Protein AF-A0A8S2FVQ7-F1 (afdb_monomer_lite)

Structure (mmCIF, N/CA/C/O backbone):
data_AF-A0A8S2FVQ7-F1
#
_entry.id   AF-A0A8S2FVQ7-F1
#
loop_
_atom_site.group_PDB
_atom_site.id
_atom_site.type_symbol
_atom_site.label_atom_id
_atom_site.label_alt_id
_atom_site.label_comp_id
_atom_site.label_asym_id
_atom_site.label_entity_id
_atom_site.label_seq_id
_atom_site.pdbx_PDB_ins_code
_atom_site.Cartn_x
_atom_site.Cartn_y
_atom_site.Cartn_z
_atom_site.occupancy
_atom_site.B_iso_or_equiv
_atom_site.auth_seq_id
_atom_site.auth_comp_id
_atom_site.auth_asym_id
_atom_site.auth_atom_id
_atom_site.pdbx_PDB_model_num
ATOM 1 N N . LEU A 1 1 ? -24.733 -21.162 -8.420 1.00 79.19 1 LEU A N 1
ATOM 2 C CA . LEU A 1 1 ? -23.869 -20.184 -7.724 1.00 79.19 1 LEU A CA 1
ATOM 3 C C . LEU A 1 1 ? -22.493 -20.816 -7.567 1.00 79.19 1 LEU A C 1
ATOM 5 O O . LEU A 1 1 ? -22.429 -21.909 -7.020 1.00 79.19 1 LEU A O 1
ATOM 9 N N . GLY A 1 2 ? -21.441 -20.195 -8.098 1.00 81.94 2 GLY A N 1
ATOM 10 C CA . GLY A 1 2 ? -20.052 -20.623 -7.896 1.00 81.94 2 GLY A CA 1
ATOM 11 C C . GLY A 1 2 ? -19.300 -19.570 -7.085 1.00 81.94 2 GLY A C 1
ATOM 12 O O . GLY A 1 2 ? -19.607 -18.388 -7.213 1.00 81.94 2 GLY A O 1
ATOM 13 N N . ILE A 1 3 ? -18.355 -19.992 -6.244 1.00 82.94 3 ILE A N 1
ATOM 14 C CA . ILE A 1 3 ? -17.494 -19.100 -5.457 1.00 82.94 3 ILE A CA 1
ATOM 15 C C . ILE A 1 3 ? -16.056 -19.349 -5.904 1.00 82.94 3 ILE A C 1
ATOM 17 O O . ILE A 1 3 ? -15.593 -20.489 -5.878 1.00 82.94 3 ILE A O 1
ATOM 21 N N . ALA A 1 4 ? -15.359 -18.292 -6.314 1.00 79.38 4 ALA A N 1
ATOM 22 C CA . ALA A 1 4 ? -13.932 -18.348 -6.596 1.00 79.38 4 ALA A CA 1
ATOM 23 C C . ALA A 1 4 ? -13.156 -18.056 -5.306 1.00 79.38 4 ALA A C 1
ATOM 25 O O . ALA A 1 4 ? -13.299 -16.986 -4.719 1.00 79.38 4 ALA A O 1
ATOM 26 N N . ILE A 1 5 ? -12.341 -19.013 -4.862 1.00 72.62 5 ILE A N 1
ATOM 27 C CA . ILE A 1 5 ? -11.462 -18.871 -3.698 1.00 72.62 5 ILE A CA 1
ATOM 28 C C . ILE A 1 5 ? -10.030 -19.064 -4.189 1.00 72.62 5 ILE A C 1
ATOM 30 O O . ILE A 1 5 ? -9.723 -20.079 -4.813 1.00 72.62 5 ILE A O 1
ATOM 34 N N . ARG A 1 6 ? -9.146 -18.096 -3.920 1.00 66.19 6 ARG A N 1
ATOM 35 C CA . ARG A 1 6 ? -7.718 -18.224 -4.246 1.00 66.19 6 ARG A CA 1
ATOM 36 C C . ARG A 1 6 ? -7.071 -19.233 -3.294 1.00 66.19 6 ARG A C 1
ATOM 38 O O . ARG A 1 6 ? -7.020 -18.997 -2.091 1.00 66.19 6 ARG A O 1
ATOM 45 N N . LEU A 1 7 ? -6.587 -20.355 -3.817 1.00 58.38 7 LEU A N 1
ATOM 46 C CA . LEU A 1 7 ? -5.890 -21.387 -3.041 1.00 58.38 7 LEU A CA 1
ATOM 47 C C . LEU A 1 7 ? -4.366 -21.160 -3.052 1.00 58.38 7 LEU A C 1
ATOM 49 O O . LEU A 1 7 ? -3.858 -20.621 -4.035 1.00 58.38 7 LEU A O 1
ATOM 53 N N . PRO A 1 8 ? -3.628 -21.577 -1.998 1.00 52.19 8 PRO A N 1
ATOM 54 C CA . PRO A 1 8 ? -4.103 -22.281 -0.792 1.00 52.19 8 PRO A CA 1
ATOM 55 C C . PRO A 1 8 ? -4.543 -21.371 0.377 1.00 52.19 8 PRO A C 1
ATOM 57 O O . PRO A 1 8 ? -4.900 -21.862 1.443 1.00 52.19 8 PRO A O 1
ATOM 60 N N . TYR A 1 9 ? -4.519 -20.046 0.225 1.00 58.62 9 TYR A N 1
ATOM 61 C CA . TYR A 1 9 ? -4.565 -19.132 1.380 1.00 58.62 9 TYR A CA 1
ATOM 62 C C . TYR A 1 9 ? -5.898 -18.401 1.594 1.00 58.62 9 TYR A C 1
ATOM 64 O O . TYR A 1 9 ? -6.143 -17.885 2.683 1.00 58.62 9 TYR A O 1
ATOM 72 N N . GLY A 1 10 ? -6.792 -18.399 0.604 1.00 60.06 10 GLY A N 1
ATOM 73 C CA . GLY A 1 10 ? -8.184 -17.958 0.751 1.00 60.06 10 GLY A CA 1
ATOM 74 C C . GLY A 1 10 ? -9.051 -18.929 1.562 1.00 60.06 10 GLY A C 1
ATOM 75 O O . GLY A 1 10 ? -10.198 -18.616 1.867 1.00 60.06 10 GLY A O 1
ATOM 76 N N . GLU A 1 11 ? -8.508 -20.093 1.936 1.00 64.50 11 GLU A N 1
ATOM 77 C CA . GLU A 1 11 ? -9.157 -21.079 2.810 1.00 64.50 11 GLU A CA 1
ATOM 78 C C . GLU A 1 11 ? -9.275 -20.604 4.266 1.00 64.50 11 GLU A C 1
ATOM 80 O O . GLU A 1 11 ? -10.137 -21.075 5.013 1.00 64.50 11 GLU A O 1
ATOM 85 N N . TYR A 1 12 ? -8.398 -19.686 4.686 1.00 67.62 12 TYR A N 1
ATOM 86 C CA . TYR A 1 12 ? -8.312 -19.219 6.065 1.00 67.62 12 TYR A CA 1
ATOM 87 C C . TYR A 1 12 ? -8.706 -17.758 6.159 1.00 67.62 12 TYR A C 1
ATOM 89 O O . TYR A 1 12 ? -8.337 -16.909 5.350 1.00 67.62 12 TYR A O 1
ATOM 97 N N . ASP A 1 13 ? -9.427 -17.450 7.225 1.00 70.12 13 ASP A N 1
ATOM 98 C CA . ASP A 1 13 ? -9.869 -16.101 7.505 1.00 70.12 13 ASP A CA 1
ATOM 99 C C . ASP A 1 13 ? -9.548 -15.762 8.958 1.00 70.12 13 ASP A C 1
ATOM 101 O O . ASP A 1 13 ? -9.690 -16.593 9.863 1.00 70.12 13 ASP A O 1
ATOM 105 N N . ILE A 1 14 ? -9.102 -14.533 9.184 1.00 69.69 14 ILE A N 1
ATOM 106 C CA . ILE A 1 14 ? -8.693 -14.066 10.502 1.00 69.69 14 ILE A CA 1
ATOM 107 C C . ILE A 1 14 ? -9.953 -13.893 11.345 1.00 69.69 14 ILE A C 1
ATOM 109 O O . ILE A 1 14 ? -10.962 -13.319 10.924 1.00 69.69 14 ILE A O 1
ATOM 113 N N . ARG A 1 15 ? -9.935 -14.468 12.546 1.00 70.12 15 ARG A N 1
ATOM 114 C CA . ARG A 1 15 ? -10.990 -14.277 13.541 1.00 70.12 15 ARG A CA 1
ATOM 115 C C . ARG A 1 15 ? -10.412 -13.468 14.680 1.00 70.12 15 ARG A C 1
ATOM 117 O O . ARG A 1 15 ? -9.584 -13.969 15.437 1.00 70.12 15 ARG A O 1
ATOM 124 N N . THR A 1 16 ? -10.859 -12.227 14.791 1.00 71.12 16 THR A N 1
ATOM 125 C CA . THR A 1 16 ? -10.544 -11.375 15.930 1.00 71.12 16 THR A CA 1
ATOM 126 C C . THR A 1 16 ? -11.554 -11.626 17.046 1.00 71.12 16 THR A C 1
ATOM 128 O O . THR A 1 16 ? -12.725 -11.936 16.805 1.00 71.12 16 THR A O 1
ATOM 131 N N . LYS A 1 17 ? -11.078 -11.556 18.291 1.00 80.00 17 LYS A N 1
ATOM 132 C CA . LYS A 1 17 ? -11.966 -11.509 19.458 1.00 80.00 17 LYS A CA 1
ATOM 133 C C . LYS A 1 17 ? -12.678 -10.156 19.480 1.00 80.00 17 LYS A C 1
ATOM 135 O O . LYS A 1 17 ? -12.242 -9.222 18.811 1.00 80.00 17 LYS A O 1
ATOM 140 N N . ASP A 1 18 ? -13.753 -10.054 20.257 1.00 82.12 18 ASP A N 1
ATOM 141 C CA . ASP A 1 18 ? -14.355 -8.749 20.523 1.00 82.12 18 ASP A CA 1
ATOM 142 C C . ASP A 1 18 ? -13.286 -7.829 21.145 1.00 82.12 18 ASP A C 1
ATOM 144 O O . ASP A 1 18 ? -12.679 -8.214 22.150 1.00 82.12 18 ASP A O 1
ATOM 148 N N . PRO A 1 19 ? -12.994 -6.668 20.529 1.00 83.94 19 PRO A N 1
ATOM 149 C CA . PRO A 1 19 ? -11.968 -5.769 21.026 1.00 83.94 19 PRO A CA 1
ATOM 150 C C . PRO A 1 19 ? -12.424 -5.150 22.343 1.00 83.94 19 PRO A C 1
ATOM 152 O O . PRO A 1 19 ? -13.599 -4.814 22.516 1.00 83.94 19 PRO A O 1
ATOM 155 N N . ASP A 1 20 ? -11.480 -4.985 23.263 1.00 87.19 20 ASP A N 1
ATOM 156 C CA . ASP A 1 20 ? -11.721 -4.262 24.503 1.00 87.19 20 ASP A CA 1
ATOM 157 C C . ASP A 1 20 ? -11.884 -2.748 24.258 1.00 87.19 20 ASP A C 1
ATOM 159 O O . ASP A 1 20 ? -11.719 -2.219 23.148 1.00 87.19 20 ASP A O 1
ATOM 163 N N . THR A 1 21 ? -12.261 -2.035 25.319 1.00 86.94 21 THR A N 1
ATOM 164 C CA . THR A 1 21 ? -12.482 -0.588 25.274 1.00 86.94 21 THR A CA 1
ATOM 165 C C . THR A 1 21 ? -11.203 0.179 24.933 1.00 86.94 21 THR A C 1
ATOM 167 O O . THR A 1 21 ? -11.284 1.167 24.208 1.00 86.94 21 THR A O 1
ATOM 170 N N . GLU A 1 22 ? -10.032 -0.270 25.392 1.00 89.69 22 GLU A N 1
ATOM 171 C CA . GLU A 1 22 ? -8.754 0.403 25.126 1.00 89.69 22 GLU A CA 1
ATOM 172 C C . GLU A 1 22 ? -8.405 0.341 23.635 1.00 89.69 22 GLU A C 1
ATOM 174 O O . GLU A 1 22 ? -8.160 1.375 23.007 1.00 89.69 22 GLU A O 1
ATOM 179 N N . LYS A 1 23 ? -8.470 -0.850 23.031 1.00 89.94 23 LYS A N 1
ATOM 180 C CA . LYS A 1 23 ? -8.269 -1.039 21.589 1.00 89.94 23 LYS A CA 1
ATOM 181 C C . LYS A 1 23 ? -9.256 -0.218 20.771 1.00 89.94 23 LYS A C 1
ATOM 183 O O . LYS A 1 23 ? -8.857 0.425 19.803 1.00 89.94 23 LYS A O 1
ATOM 188 N N . THR A 1 24 ? -10.524 -0.194 21.182 1.00 89.50 24 THR A N 1
ATOM 189 C CA . THR A 1 24 ? -11.568 0.586 20.499 1.00 89.50 24 THR A CA 1
ATOM 190 C C . THR A 1 24 ? -11.278 2.092 20.570 1.00 89.50 24 THR A C 1
ATOM 192 O O . THR A 1 24 ? -11.390 2.786 19.561 1.00 89.50 24 THR A O 1
ATOM 195 N N . GLN A 1 25 ? -10.826 2.603 21.721 1.00 91.12 25 GLN A N 1
ATOM 196 C CA . GLN A 1 25 ? -10.417 4.004 21.877 1.00 91.12 25 GLN A CA 1
ATOM 197 C C . GLN A 1 25 ? -9.199 4.359 21.019 1.00 91.12 25 GLN A C 1
ATOM 199 O O . GLN A 1 25 ? -9.165 5.431 20.413 1.00 91.12 25 GLN A O 1
ATOM 204 N N . ILE A 1 26 ? -8.200 3.476 20.956 1.00 92.56 26 ILE A N 1
ATOM 205 C CA . ILE A 1 26 ? -7.016 3.669 20.109 1.00 92.56 26 ILE A CA 1
ATOM 206 C C . ILE A 1 26 ? -7.422 3.701 18.634 1.00 92.56 26 ILE A C 1
ATOM 208 O O . ILE A 1 26 ? -7.021 4.623 17.924 1.00 92.56 26 ILE A O 1
ATOM 212 N N . ALA A 1 27 ? -8.261 2.761 18.193 1.00 91.12 27 ALA A N 1
ATOM 213 C CA . ALA A 1 27 ? -8.769 2.716 16.826 1.00 91.12 27 ALA A CA 1
ATOM 214 C C . ALA A 1 27 ? -9.536 3.997 16.458 1.00 91.12 27 ALA A C 1
ATOM 216 O O . ALA A 1 27 ? -9.248 4.597 15.424 1.00 91.12 27 ALA A O 1
ATOM 217 N N . LEU A 1 28 ? -10.428 4.477 17.335 1.00 91.38 28 LEU A N 1
ATOM 218 C CA . LEU A 1 28 ? -11.171 5.725 17.127 1.00 91.38 28 LEU A CA 1
ATOM 219 C C . LEU A 1 28 ? -10.251 6.953 17.020 1.00 91.38 28 LEU A C 1
ATOM 221 O O . LEU A 1 28 ? -10.481 7.842 16.202 1.00 91.38 28 LEU A O 1
ATOM 225 N N . ARG A 1 29 ? -9.195 7.031 17.835 1.00 92.50 29 ARG A N 1
ATOM 226 C CA . ARG A 1 29 ? -8.213 8.124 17.728 1.00 92.50 29 ARG A CA 1
ATOM 227 C C . ARG A 1 29 ? -7.420 8.044 16.430 1.00 92.50 29 ARG A C 1
ATOM 229 O O . ARG A 1 29 ? -7.118 9.078 15.845 1.00 92.50 29 ARG A O 1
ATOM 236 N N . PHE A 1 30 ? -7.066 6.834 16.008 1.00 91.75 30 PHE A N 1
ATOM 237 C CA . PHE A 1 30 ? -6.236 6.617 14.832 1.00 91.75 30 PHE A CA 1
ATOM 238 C C . PHE A 1 30 ? -6.992 6.913 13.534 1.00 91.75 30 PHE A C 1
ATOM 240 O O . PHE A 1 30 ? -6.461 7.606 12.674 1.00 91.75 30 PHE A O 1
ATOM 247 N N . ILE A 1 31 ? -8.250 6.482 13.418 1.00 90.25 31 ILE A N 1
ATOM 248 C CA . ILE A 1 31 ? -9.063 6.738 12.221 1.00 90.25 31 ILE A CA 1
ATOM 249 C C . ILE A 1 31 ? -9.416 8.214 12.025 1.00 90.25 31 ILE A C 1
ATOM 251 O O . ILE A 1 31 ? -9.698 8.638 10.918 1.00 90.25 31 ILE A O 1
ATOM 255 N N . ARG A 1 32 ? -9.348 9.036 13.081 1.00 89.00 32 ARG A N 1
ATOM 256 C CA . ARG A 1 32 ? -9.540 10.490 12.965 1.00 89.00 32 ARG A CA 1
ATOM 257 C C . ARG A 1 32 ? -8.411 11.205 12.222 1.00 89.00 32 ARG A C 1
ATOM 259 O O . ARG A 1 32 ? -8.501 12.410 11.985 1.00 89.00 32 ARG A O 1
ATOM 266 N N . LYS A 1 33 ? -7.323 10.504 11.903 1.00 88.88 33 LYS A N 1
ATOM 267 C CA . LYS A 1 33 ? -6.176 11.104 11.235 1.00 88.88 33 LYS A CA 1
ATOM 268 C C . LYS A 1 33 ? -6.448 11.280 9.734 1.00 88.88 33 LYS A C 1
ATOM 270 O O . LYS A 1 33 ? -6.957 10.368 9.094 1.00 88.88 33 LYS A O 1
ATOM 275 N N . PRO A 1 34 ? -6.045 12.414 9.135 1.00 82.50 34 PRO A N 1
ATOM 276 C CA . PRO A 1 34 ? -6.391 12.763 7.749 1.00 82.50 34 PRO A CA 1
ATOM 277 C C . PRO A 1 34 ? -5.725 11.878 6.681 1.00 82.50 34 PRO A C 1
ATOM 279 O O . PRO A 1 34 ? -6.031 11.993 5.496 1.00 82.50 34 PRO A O 1
ATOM 282 N N . ASN A 1 35 ? -4.777 11.044 7.090 1.00 86.38 35 ASN A N 1
ATOM 283 C CA . ASN A 1 35 ? -3.976 10.121 6.294 1.00 86.38 35 ASN A CA 1
ATOM 284 C C . ASN A 1 35 ? -4.431 8.659 6.455 1.00 86.38 35 ASN A C 1
ATOM 286 O O . ASN A 1 35 ? -3.691 7.753 6.076 1.00 86.38 35 ASN A O 1
ATOM 290 N N . VAL A 1 36 ? -5.604 8.428 7.043 1.00 89.62 36 VAL A N 1
ATOM 291 C CA . VAL A 1 36 ? -6.264 7.122 7.079 1.00 89.62 36 VAL A CA 1
ATOM 292 C C . VAL A 1 36 ? -7.442 7.156 6.107 1.00 89.62 36 VAL A C 1
ATOM 294 O O . VAL A 1 36 ? -8.103 8.183 5.953 1.00 89.62 36 VAL A O 1
ATOM 297 N N . ARG A 1 37 ? -7.651 6.052 5.398 1.00 88.31 37 ARG A N 1
ATOM 298 C CA . ARG A 1 37 ? -8.778 5.798 4.501 1.00 88.31 37 ARG A CA 1
ATOM 299 C C . ARG A 1 37 ? -9.399 4.471 4.874 1.00 88.31 37 ARG A C 1
ATOM 301 O O . ARG A 1 37 ? -8.677 3.537 5.228 1.00 88.31 37 ARG A O 1
ATOM 308 N N . ILE A 1 38 ? -10.717 4.397 4.796 1.00 87.81 38 ILE A N 1
ATOM 309 C CA . ILE A 1 38 ? -11.458 3.155 4.965 1.00 87.81 38 ILE A CA 1
ATOM 310 C C . ILE A 1 38 ? -12.302 2.913 3.725 1.00 87.81 38 ILE A C 1
ATOM 312 O O . ILE A 1 38 ? -12.750 3.861 3.089 1.00 87.81 38 ILE A O 1
ATOM 316 N N . ALA A 1 39 ? -12.535 1.648 3.406 1.00 86.06 39 ALA A N 1
ATOM 317 C CA . ALA A 1 39 ? -13.428 1.278 2.328 1.00 86.06 39 ALA A CA 1
ATOM 318 C C . ALA A 1 39 ? -14.854 1.787 2.579 1.00 86.06 39 ALA A C 1
ATOM 320 O O . ALA A 1 39 ? -15.326 1.809 3.719 1.00 86.06 39 ALA A O 1
ATOM 321 N N . ASP A 1 40 ? -15.572 2.103 1.506 1.00 80.19 40 ASP A N 1
ATOM 322 C CA . ASP A 1 40 ? -16.964 2.561 1.554 1.00 80.19 40 ASP A CA 1
ATOM 323 C C . ASP A 1 40 ? -17.942 1.393 1.711 1.00 80.19 40 ASP A C 1
ATOM 325 O O . ASP A 1 40 ? -18.800 1.119 0.871 1.00 80.19 40 ASP A O 1
ATOM 329 N N . TRP A 1 41 ? -17.787 0.639 2.794 1.00 76.94 41 TRP A N 1
ATOM 330 C CA . TRP A 1 41 ? -18.695 -0.452 3.113 1.00 76.94 41 TRP A CA 1
ATOM 331 C C . TRP A 1 41 ? -19.951 0.063 3.808 1.00 76.94 41 TRP A C 1
ATOM 333 O O . TRP A 1 41 ? -19.957 1.088 4.487 1.00 76.94 41 TRP A O 1
ATOM 343 N N . ILE A 1 42 ? -21.032 -0.706 3.698 1.00 72.38 42 ILE A N 1
ATOM 344 C CA . ILE A 1 42 ? -22.268 -0.431 4.433 1.00 72.38 42 ILE A CA 1
ATOM 345 C C . ILE A 1 42 ? -22.088 -0.904 5.882 1.00 72.38 42 ILE A C 1
ATOM 347 O O . ILE A 1 42 ? -22.480 -2.016 6.248 1.00 72.38 42 ILE A O 1
ATOM 351 N N . TYR A 1 43 ? -21.443 -0.069 6.700 1.00 70.00 43 TYR A N 1
ATOM 352 C CA . TYR A 1 43 ? -21.131 -0.368 8.101 1.00 70.00 43 TYR A CA 1
ATOM 353 C C . TYR A 1 43 ? -22.366 -0.388 8.994 1.00 70.00 43 TYR A C 1
ATOM 355 O O . TYR A 1 43 ? -22.465 -1.245 9.863 1.00 70.00 43 TYR A O 1
ATOM 363 N N . CYS A 1 44 ? -23.304 0.526 8.759 1.00 65.56 44 CYS A N 1
ATOM 364 C CA . CYS A 1 44 ? -24.527 0.708 9.528 1.00 65.56 44 CYS A CA 1
ATOM 365 C C . CYS A 1 44 ? -25.678 0.962 8.550 1.00 65.56 44 CYS A C 1
ATOM 367 O O . CYS A 1 44 ? -25.503 1.662 7.557 1.00 65.56 44 CYS A O 1
ATOM 369 N N . ASN A 1 45 ? -26.849 0.384 8.813 1.00 57.22 45 ASN A N 1
ATOM 370 C CA . ASN A 1 45 ? -28.055 0.654 8.040 1.00 57.22 45 ASN A CA 1
ATOM 371 C C . ASN A 1 45 ? -28.654 1.955 8.592 1.00 57.22 45 ASN A C 1
ATOM 373 O O . ASN A 1 45 ? -29.470 1.918 9.514 1.00 57.22 45 ASN A O 1
ATOM 377 N N . SER A 1 46 ? -28.167 3.108 8.121 1.00 52.25 46 SER A N 1
ATOM 378 C CA . SER A 1 46 ? -28.873 4.364 8.365 1.00 52.25 46 SER A CA 1
ATOM 379 C C . SER A 1 46 ? -30.207 4.284 7.628 1.00 52.25 46 SER A C 1
ATOM 381 O O . SER A 1 46 ? -30.290 3.815 6.490 1.00 52.25 46 SER A O 1
ATOM 383 N N . THR A 1 47 ? -31.292 4.652 8.300 1.00 45.62 47 THR A N 1
ATOM 384 C CA . THR A 1 47 ? -32.590 4.785 7.640 1.00 45.62 47 THR A CA 1
ATOM 385 C C . THR A 1 47 ? -32.449 5.771 6.485 1.00 45.62 47 THR A C 1
ATOM 387 O O . THR A 1 47 ? -31.797 6.796 6.642 1.00 45.62 47 THR A O 1
ATOM 390 N N . ALA A 1 48 ? -33.047 5.458 5.333 1.00 42.41 48 ALA A N 1
ATOM 391 C CA . ALA A 1 48 ? -32.870 6.137 4.041 1.00 42.41 48 ALA A CA 1
ATOM 392 C C . ALA A 1 48 ? -33.184 7.657 4.002 1.00 42.41 48 ALA A C 1
ATOM 394 O O . ALA A 1 48 ? -33.116 8.262 2.936 1.00 42.41 48 ALA A O 1
ATOM 395 N N . GLU A 1 49 ? -33.535 8.265 5.137 1.00 42.62 49 GLU A N 1
ATOM 396 C CA . GLU A 1 49 ? -33.797 9.699 5.311 1.00 42.62 49 GLU A CA 1
ATOM 397 C C . GLU A 1 49 ? -32.629 10.457 5.965 1.00 42.62 49 GLU A C 1
ATOM 399 O O . GLU A 1 49 ? -32.570 11.683 5.868 1.00 42.62 49 GLU A O 1
ATOM 404 N N . ASP A 1 50 ? -31.661 9.753 6.558 1.00 47.06 50 ASP A N 1
ATOM 405 C CA . ASP A 1 50 ? -30.390 10.356 6.938 1.00 47.06 50 ASP A CA 1
ATOM 406 C C . ASP A 1 50 ? -29.519 10.393 5.686 1.00 47.06 50 ASP A C 1
ATOM 408 O O . ASP A 1 50 ? -29.176 9.348 5.128 1.00 47.06 50 ASP A O 1
ATOM 412 N N . ASN A 1 51 ? -29.227 11.612 5.219 1.00 43.22 51 ASN A N 1
ATOM 413 C CA . ASN A 1 51 ? -28.301 11.914 4.129 1.00 43.22 51 ASN A CA 1
ATOM 414 C C . ASN A 1 51 ? -27.182 10.877 4.037 1.00 43.22 51 ASN A C 1
ATOM 416 O O . ASN A 1 51 ? -26.646 10.495 5.074 1.00 43.22 51 ASN A O 1
ATOM 420 N N . VAL A 1 52 ? -26.817 10.500 2.805 1.00 44.78 52 VAL A N 1
ATOM 421 C CA . VAL A 1 52 ? -25.605 9.751 2.431 1.00 44.78 52 VAL A CA 1
ATOM 422 C C . VAL A 1 52 ? -24.394 10.396 3.113 1.00 44.78 52 VAL A C 1
ATOM 424 O O . VAL A 1 52 ? -23.727 11.272 2.569 1.00 44.78 52 VAL A O 1
ATOM 427 N N . GLY A 1 53 ? -24.212 10.053 4.379 1.00 53.31 53 GLY A N 1
ATOM 428 C CA . GLY A 1 53 ? -23.226 10.611 5.269 1.00 53.31 53 GLY A CA 1
ATOM 429 C C . GLY A 1 53 ? -21.939 9.868 5.021 1.00 53.31 53 GLY A C 1
ATOM 430 O O . GLY A 1 53 ? -21.953 8.662 4.784 1.00 53.31 53 GLY A O 1
ATOM 431 N N . ASP A 1 54 ? -20.848 10.618 5.063 1.00 71.88 54 ASP A N 1
ATOM 432 C CA . ASP A 1 54 ? -19.480 10.125 5.035 1.00 71.88 54 ASP A CA 1
ATOM 433 C C . ASP A 1 54 ? -19.368 8.764 5.762 1.00 71.88 54 ASP A C 1
ATOM 435 O O . ASP A 1 54 ? -19.670 8.635 6.957 1.00 71.88 54 ASP A O 1
ATOM 439 N N . THR A 1 55 ? -19.026 7.718 5.005 1.00 74.38 55 THR A N 1
ATOM 440 C CA . THR A 1 55 ? -18.867 6.329 5.475 1.00 74.38 55 THR A CA 1
ATOM 441 C C . THR A 1 55 ? -17.882 6.267 6.639 1.00 74.38 55 THR A C 1
ATOM 443 O O . THR A 1 55 ? -18.077 5.501 7.593 1.00 74.38 55 THR A O 1
ATOM 446 N N . GLU A 1 56 ? -16.873 7.136 6.610 1.00 77.56 56 GLU A N 1
ATOM 447 C CA . GLU A 1 56 ? -15.888 7.310 7.661 1.00 77.56 56 GLU A CA 1
ATOM 448 C C . GLU A 1 56 ? -16.517 7.848 8.947 1.00 77.56 56 GLU A C 1
ATOM 450 O O . GLU A 1 56 ? -16.278 7.310 10.033 1.00 77.56 56 GLU A O 1
ATOM 455 N N . GLU A 1 57 ? -17.372 8.863 8.839 1.00 79.94 57 GLU A N 1
ATOM 456 C CA . GLU A 1 57 ? -18.074 9.449 9.981 1.00 79.94 57 GLU A CA 1
ATOM 457 C C . GLU A 1 57 ? -19.069 8.461 10.597 1.00 79.94 57 GLU A C 1
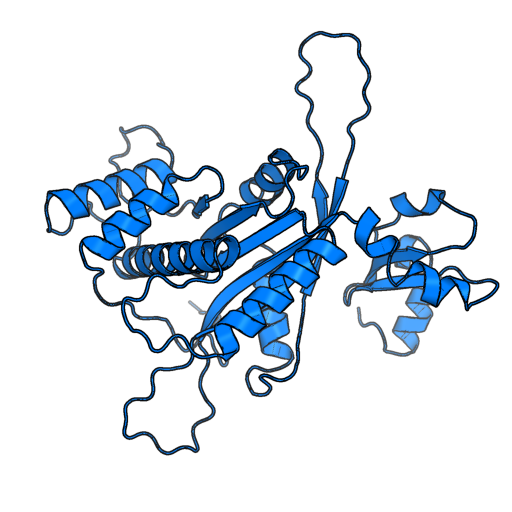ATOM 459 O O . GLU A 1 57 ? -19.152 8.331 11.822 1.00 79.94 57 GLU A O 1
ATOM 464 N N . SER A 1 58 ? -19.747 7.670 9.765 1.00 77.75 58 SER A N 1
ATOM 465 C CA . SER A 1 58 ? -20.630 6.592 10.224 1.00 77.75 58 SER A CA 1
ATOM 466 C C . SER A 1 58 ? -19.875 5.551 11.057 1.00 77.75 58 SER A C 1
ATOM 468 O O . SER A 1 58 ? -20.322 5.154 12.138 1.00 77.75 58 SER A O 1
ATOM 470 N N . PHE A 1 59 ? -18.692 5.137 10.599 1.00 83.50 59 PHE A N 1
ATOM 471 C CA . PHE A 1 59 ? -17.856 4.197 11.339 1.00 83.50 59 PHE A CA 1
ATOM 472 C C . PHE A 1 59 ? -17.267 4.820 12.619 1.00 83.50 59 PHE A C 1
ATOM 474 O O . PHE A 1 59 ? -17.217 4.163 13.664 1.00 83.50 59 PHE A O 1
ATOM 481 N N . ARG A 1 60 ? -16.881 6.102 12.594 1.00 84.12 60 ARG A N 1
ATOM 482 C CA . ARG A 1 60 ? -16.417 6.844 13.783 1.00 84.12 60 ARG A CA 1
ATOM 483 C C . ARG A 1 60 ? -17.496 6.935 14.860 1.00 84.12 60 ARG A C 1
ATOM 485 O O . ARG A 1 60 ? -17.203 6.667 16.027 1.00 84.12 60 ARG A O 1
ATOM 492 N N . ASN A 1 61 ? -18.728 7.253 14.473 1.00 81.75 61 ASN A N 1
ATOM 493 C CA . ASN A 1 61 ? -19.873 7.312 15.381 1.00 81.75 61 ASN A CA 1
ATOM 494 C C . ASN A 1 61 ? -20.152 5.948 16.016 1.00 81.75 61 ASN A C 1
ATOM 496 O O . ASN A 1 61 ? -20.324 5.860 17.231 1.00 81.75 61 ASN A O 1
ATOM 500 N N . TYR A 1 62 ? -20.069 4.871 15.229 1.00 80.69 62 TYR A N 1
ATOM 501 C CA . TYR A 1 62 ? -20.175 3.512 15.755 1.00 80.69 62 TYR A CA 1
ATOM 502 C C . TYR A 1 62 ? -19.115 3.209 16.829 1.00 80.69 62 TYR A C 1
ATOM 504 O O . TYR A 1 62 ? -19.432 2.684 17.901 1.00 80.69 62 TYR A O 1
ATOM 512 N N . LEU A 1 63 ? -17.843 3.531 16.565 1.00 85.06 63 LEU A N 1
ATOM 513 C CA . LEU A 1 63 ? -16.770 3.293 17.534 1.00 85.06 63 LEU A CA 1
ATOM 514 C C . LEU A 1 63 ? -16.975 4.108 18.817 1.00 85.06 63 LEU A C 1
ATOM 516 O O . LEU A 1 63 ? -16.731 3.588 19.908 1.00 85.06 63 LEU A O 1
ATOM 520 N N . GLN A 1 64 ? -17.434 5.355 18.690 1.00 85.38 64 GLN A N 1
ATOM 521 C CA . GLN A 1 64 ? -17.747 6.228 19.820 1.00 85.38 64 GLN A CA 1
ATOM 522 C C . GLN A 1 64 ? -18.873 5.635 20.682 1.00 85.38 64 GLN A C 1
ATOM 524 O O . GLN A 1 64 ? -18.687 5.441 21.882 1.00 85.38 64 GLN A O 1
ATOM 529 N N . GLU A 1 65 ? -19.983 5.215 20.076 1.00 79.94 65 GLU A N 1
ATOM 530 C CA . GLU A 1 65 ? -21.103 4.609 20.805 1.00 79.94 65 GLU A CA 1
ATOM 531 C C . GLU A 1 65 ? -20.707 3.293 21.500 1.00 79.94 65 GLU A C 1
ATOM 533 O O . GLU A 1 65 ? -21.128 3.020 22.630 1.00 79.94 65 GLU A O 1
ATOM 538 N N . LYS A 1 66 ? -19.848 2.481 20.869 1.00 79.19 66 LYS A N 1
ATOM 539 C CA . LYS A 1 66 ? -19.310 1.249 21.473 1.00 79.19 66 LYS A CA 1
ATOM 540 C C . LYS A 1 66 ? -18.485 1.533 22.734 1.00 79.19 66 LYS A C 1
ATOM 542 O O . LYS A 1 66 ? -18.526 0.739 23.679 1.00 79.19 66 LYS A O 1
ATOM 547 N N . ILE A 1 67 ? -17.744 2.643 22.762 1.00 83.69 67 ILE A N 1
ATOM 548 C CA . ILE A 1 67 ? -16.990 3.093 23.944 1.00 83.69 67 ILE A CA 1
ATOM 549 C C . ILE A 1 67 ? -17.954 3.536 25.049 1.00 83.69 67 ILE A C 1
ATOM 551 O O . ILE A 1 67 ? -17.782 3.130 26.201 1.00 83.69 67 ILE A O 1
ATOM 555 N N . ASP A 1 68 ? -18.973 4.315 24.689 1.00 82.81 68 ASP A N 1
ATOM 556 C CA . ASP A 1 68 ? -19.879 4.962 25.643 1.00 82.81 68 ASP A CA 1
ATOM 557 C C . ASP A 1 68 ? -20.857 3.971 26.291 1.00 82.81 68 ASP A C 1
ATOM 559 O O . ASP A 1 68 ? -21.067 3.985 27.506 1.00 82.81 68 ASP A O 1
ATOM 563 N N . THR A 1 69 ? -21.432 3.061 25.504 1.00 74.44 69 THR A N 1
ATOM 564 C CA . THR A 1 69 ? -22.497 2.156 25.971 1.00 74.44 69 THR A CA 1
ATOM 565 C C . THR A 1 69 ? -21.982 0.831 26.531 1.00 74.44 69 THR A C 1
ATOM 567 O O . THR A 1 69 ? -22.731 0.119 27.208 1.00 74.44 69 THR A O 1
ATOM 570 N N . LYS A 1 70 ? -20.727 0.454 26.229 1.00 67.31 70 LYS A N 1
ATOM 571 C CA . LYS A 1 70 ? -20.155 -0.890 26.472 1.00 67.31 70 LYS A CA 1
ATOM 572 C C . LYS A 1 70 ? -21.033 -2.048 25.955 1.00 67.31 70 LYS A C 1
ATOM 574 O O . LYS A 1 70 ? -20.823 -3.200 26.339 1.00 67.31 70 LYS A O 1
ATOM 579 N N . LYS A 1 71 ? -22.023 -1.767 25.101 1.00 59.44 71 LYS A N 1
ATOM 580 C CA . LYS A 1 71 ? -22.956 -2.729 24.503 1.00 59.44 71 LYS A CA 1
ATOM 581 C C . LYS A 1 71 ? -22.850 -2.656 22.981 1.00 59.44 71 LYS A C 1
ATOM 583 O O . LYS A 1 71 ? -22.355 -1.684 22.421 1.00 59.44 71 LYS A O 1
ATOM 588 N N . LEU A 1 72 ? -23.288 -3.719 22.305 1.00 54.28 72 LEU A N 1
ATOM 589 C CA . LEU A 1 72 ? -23.445 -3.689 20.853 1.00 54.28 72 LEU A CA 1
ATOM 590 C C . LEU A 1 72 ? -24.631 -2.784 20.492 1.00 54.28 72 LEU A C 1
ATOM 592 O O . LEU A 1 72 ? -25.755 -3.037 20.917 1.00 54.28 72 LEU A O 1
ATOM 596 N N . VAL A 1 73 ? -24.326 -1.747 19.716 1.00 54.91 73 VAL A N 1
ATOM 597 C CA . VAL A 1 73 ? -25.237 -0.757 19.128 1.00 54.91 73 VAL A CA 1
ATOM 598 C C . VAL A 1 73 ? -26.384 -1.415 18.354 1.00 54.91 73 VAL A C 1
ATOM 600 O O . VAL A 1 73 ? -26.171 -2.401 17.643 1.00 54.91 73 VAL A O 1
ATOM 603 N N . SER A 1 74 ? -27.574 -0.811 18.451 1.00 48.66 74 SER A N 1
ATOM 604 C CA . SER A 1 74 ? -28.867 -1.230 17.874 1.00 48.66 74 SER A CA 1
ATOM 605 C C . SER A 1 74 ? -29.009 -1.099 16.347 1.00 48.66 74 SER A C 1
ATOM 607 O O . SER A 1 74 ? -30.122 -1.105 15.828 1.00 48.66 74 SER A O 1
ATOM 609 N N . CYS A 1 75 ? -27.910 -0.986 15.601 1.00 51.97 75 CYS A N 1
ATOM 610 C CA . CYS A 1 75 ? -27.986 -0.871 14.150 1.00 51.97 75 CYS A CA 1
ATOM 611 C C . CYS A 1 75 ? -28.265 -2.257 13.525 1.00 51.97 75 CYS A C 1
ATOM 613 O O . CYS A 1 75 ? -27.547 -3.210 13.831 1.00 51.97 75 CYS A O 1
ATOM 615 N N . PRO A 1 76 ? -29.289 -2.439 12.675 1.00 49.31 76 PRO A N 1
ATOM 616 C CA . PRO A 1 76 ? -29.486 -3.693 11.954 1.00 49.31 76 PRO A CA 1
ATOM 617 C C . PRO A 1 76 ? -28.439 -3.795 10.831 1.00 49.31 76 PRO A C 1
ATOM 619 O O . PRO A 1 76 ? -28.633 -3.280 9.739 1.00 49.31 76 PRO A O 1
ATOM 622 N N . TYR A 1 77 ? -27.283 -4.390 11.130 1.00 54.88 77 TYR A N 1
ATOM 623 C CA . TYR A 1 77 ? -26.099 -4.411 10.259 1.00 54.88 77 TYR A CA 1
ATOM 624 C C . TYR A 1 77 ? -26.274 -5.197 8.949 1.00 54.88 77 TYR A C 1
ATOM 626 O O . TYR A 1 77 ? -26.773 -6.321 8.968 1.00 54.88 77 TYR A O 1
ATOM 634 N N . ASN A 1 78 ? -25.701 -4.669 7.856 1.00 50.28 78 ASN A N 1
ATOM 635 C CA . ASN A 1 78 ? -25.335 -5.452 6.665 1.00 50.28 78 ASN A CA 1
ATOM 636 C C . ASN A 1 78 ? -23.848 -5.878 6.679 1.00 50.28 78 ASN A C 1
ATOM 638 O O . ASN A 1 78 ? -23.533 -6.997 6.272 1.00 50.28 78 ASN A O 1
ATOM 642 N N . ALA A 1 79 ? -22.921 -5.057 7.199 1.00 57.34 79 ALA A N 1
ATOM 643 C CA . ALA A 1 79 ? -21.537 -5.483 7.433 1.00 57.34 79 ALA A CA 1
ATOM 644 C C . ALA A 1 79 ? -21.439 -6.433 8.639 1.00 57.34 79 ALA A C 1
ATOM 646 O O . ALA A 1 79 ? -21.947 -6.161 9.725 1.00 57.34 79 ALA A O 1
ATOM 647 N N . SER A 1 80 ? -20.753 -7.567 8.481 1.00 69.50 80 SER A N 1
ATOM 648 C CA . SER A 1 80 ? -20.648 -8.538 9.576 1.00 69.50 80 SER A CA 1
ATOM 649 C C . SER A 1 80 ? -19.908 -7.938 10.787 1.00 69.50 80 SER A C 1
ATOM 651 O O . SER A 1 80 ? -18.847 -7.339 10.630 1.00 69.50 80 SER A O 1
ATOM 653 N N . LYS A 1 81 ? -20.395 -8.173 12.018 1.00 76.38 81 LYS A N 1
ATOM 654 C CA . LYS A 1 81 ? -19.696 -7.844 13.290 1.00 76.38 81 LYS A CA 1
ATOM 655 C C . LYS A 1 81 ? -18.201 -8.206 13.254 1.00 76.38 81 LYS A C 1
ATOM 657 O O . LYS A 1 81 ? -17.353 -7.527 13.829 1.00 76.38 81 LYS A O 1
ATOM 662 N N . ARG A 1 82 ? -17.885 -9.297 12.558 1.00 78.38 82 ARG A N 1
ATOM 663 C CA . ARG A 1 82 ? -16.530 -9.797 12.342 1.00 78.38 82 ARG A CA 1
ATOM 664 C C . ARG A 1 82 ? -15.634 -8.798 11.608 1.00 78.38 82 ARG A C 1
ATOM 666 O O . ARG A 1 82 ? -14.480 -8.644 11.987 1.00 78.38 82 ARG A O 1
ATOM 673 N N . LEU A 1 83 ? -16.166 -8.140 10.588 1.00 81.88 83 LEU A N 1
ATOM 674 C CA . LEU A 1 83 ? -15.462 -7.160 9.775 1.00 81.88 83 LEU A CA 1
ATOM 675 C C . LEU A 1 83 ? -15.065 -5.939 10.599 1.00 81.88 83 LEU A C 1
ATOM 677 O O . LEU A 1 83 ? -13.900 -5.569 10.644 1.00 81.88 83 LEU A O 1
ATOM 681 N N . ILE A 1 84 ? -16.016 -5.411 11.366 1.00 83.75 84 ILE A N 1
ATOM 682 C CA . ILE A 1 84 ? -15.794 -4.299 12.294 1.00 83.75 84 ILE A CA 1
ATOM 683 C C . ILE A 1 84 ? -14.720 -4.649 13.334 1.00 83.75 84 ILE A C 1
ATOM 685 O O . ILE A 1 84 ? -13.814 -3.862 13.597 1.00 83.75 84 ILE A O 1
ATOM 689 N N . ASN A 1 85 ? -14.788 -5.840 13.933 1.00 85.94 85 ASN A N 1
ATOM 690 C CA . ASN A 1 85 ? -13.770 -6.265 14.894 1.00 85.94 85 ASN A CA 1
ATOM 691 C C . ASN A 1 85 ? -12.387 -6.426 14.244 1.00 85.94 85 ASN A C 1
ATOM 693 O O . ASN A 1 85 ? -11.376 -6.204 14.906 1.00 85.94 85 ASN A O 1
ATOM 697 N N . MET A 1 86 ? -12.326 -6.846 12.979 1.00 86.69 86 MET A N 1
ATOM 698 C CA . MET A 1 86 ? -11.081 -6.923 12.212 1.00 86.69 86 MET A CA 1
ATOM 699 C C . MET A 1 86 ? -10.504 -5.527 11.973 1.00 86.69 86 MET A C 1
ATOM 701 O O . MET A 1 86 ? -9.352 -5.298 12.319 1.00 86.69 86 MET A O 1
ATOM 705 N N . MET A 1 87 ? -11.327 -4.581 11.518 1.00 89.50 87 MET A N 1
ATOM 706 C CA . MET A 1 87 ? -10.941 -3.178 11.337 1.00 89.50 87 MET A CA 1
ATOM 707 C C . MET A 1 87 ? -10.369 -2.560 12.616 1.00 89.50 87 MET A C 1
ATOM 709 O O . MET A 1 87 ? -9.331 -1.909 12.578 1.00 89.50 87 MET A O 1
ATOM 713 N N . ILE A 1 88 ? -11.012 -2.779 13.770 1.00 90.56 88 ILE A N 1
ATOM 714 C CA . ILE A 1 88 ? -10.523 -2.259 15.060 1.00 90.56 88 ILE A CA 1
ATOM 715 C C . ILE A 1 88 ? -9.144 -2.839 15.403 1.00 90.56 88 ILE A C 1
ATOM 717 O O . ILE A 1 88 ? -8.260 -2.101 15.840 1.00 90.56 88 ILE A O 1
ATOM 721 N N . GLU A 1 89 ? -8.944 -4.145 15.206 1.00 89.62 89 GLU A N 1
ATOM 722 C CA . GLU A 1 89 ? -7.651 -4.791 15.458 1.00 89.62 89 GLU A CA 1
ATOM 723 C C . GLU A 1 89 ? -6.567 -4.268 14.504 1.00 89.62 89 GLU A C 1
ATOM 725 O O . GLU A 1 89 ? -5.445 -3.996 14.927 1.00 89.62 89 GLU A O 1
ATOM 730 N N . GLU A 1 90 ? -6.904 -4.076 13.232 1.00 90.69 90 GLU A N 1
ATOM 731 C CA . GLU A 1 90 ? -5.991 -3.563 12.211 1.00 90.69 90 GLU A CA 1
ATOM 732 C C . GLU A 1 90 ? -5.601 -2.105 12.474 1.00 90.69 90 GLU A C 1
ATOM 734 O O . GLU A 1 90 ? -4.412 -1.793 12.459 1.00 90.69 90 GLU A O 1
ATOM 739 N N . LEU A 1 91 ? -6.552 -1.236 12.835 1.00 92.69 91 LEU A N 1
ATOM 740 C CA . LEU A 1 91 ? -6.274 0.141 13.267 1.00 92.69 91 LEU A CA 1
ATOM 741 C C . LEU A 1 91 ? -5.389 0.177 14.519 1.00 92.69 91 LEU A C 1
ATOM 743 O O . LEU A 1 91 ? -4.478 1.001 14.625 1.00 92.69 91 LEU A O 1
ATOM 747 N N . PHE A 1 92 ? -5.615 -0.735 15.467 1.00 91.06 92 PHE A N 1
ATOM 748 C CA . PHE A 1 92 ? -4.750 -0.870 16.634 1.00 91.06 92 PHE A CA 1
ATOM 749 C C . PHE A 1 92 ? -3.319 -1.259 16.228 1.00 91.06 92 PHE A C 1
ATOM 751 O O . PHE A 1 92 ? -2.365 -0.615 16.671 1.00 91.06 92 PHE A O 1
ATOM 758 N N . ILE A 1 93 ? -3.147 -2.250 15.349 1.00 88.44 93 ILE A N 1
ATOM 759 C CA . ILE A 1 93 ? -1.832 -2.654 14.826 1.00 88.44 93 ILE A CA 1
ATOM 760 C C . ILE A 1 93 ? -1.160 -1.496 14.077 1.00 88.44 93 ILE A C 1
ATOM 762 O O . ILE A 1 93 ? 0.005 -1.201 14.345 1.00 88.44 93 ILE A O 1
ATOM 766 N N . MET A 1 94 ? -1.889 -0.793 13.207 1.00 91.50 94 MET A N 1
ATOM 767 C CA . MET A 1 94 ? -1.397 0.390 12.492 1.00 91.50 94 MET A CA 1
ATOM 768 C C . MET A 1 94 ? -0.906 1.479 13.452 1.00 91.50 94 MET A C 1
ATOM 770 O O . MET A 1 94 ? 0.147 2.066 13.218 1.00 91.50 94 MET A O 1
ATOM 774 N N . SER A 1 95 ? -1.603 1.711 14.570 1.00 91.12 95 SER A N 1
ATOM 775 C CA . SER A 1 95 ? -1.161 2.681 15.583 1.00 91.12 95 SER A CA 1
ATOM 776 C C . SER A 1 95 ? 0.158 2.284 16.260 1.00 91.12 95 SER A C 1
ATOM 778 O O . SER A 1 95 ? 0.992 3.129 16.584 1.00 91.12 95 SER A O 1
ATOM 780 N N . LYS A 1 96 ? 0.379 0.979 16.465 1.00 88.12 96 LYS A N 1
ATOM 781 C CA . LYS A 1 96 ? 1.636 0.457 17.016 1.00 88.12 96 LYS A CA 1
ATOM 782 C C . LYS A 1 96 ? 2.763 0.553 15.993 1.00 88.12 96 LYS A C 1
ATOM 784 O O . LYS A 1 96 ? 3.878 0.904 16.368 1.00 88.12 96 LYS A O 1
ATOM 789 N N . PHE A 1 97 ? 2.460 0.280 14.727 1.00 88.19 97 PHE A N 1
ATOM 790 C CA . PHE A 1 97 ? 3.395 0.439 13.623 1.00 88.19 97 PHE A CA 1
ATOM 791 C C . PHE A 1 97 ? 3.832 1.898 13.458 1.00 88.19 97 PHE A C 1
ATOM 793 O O . PHE A 1 97 ? 5.025 2.170 13.382 1.00 88.19 97 PHE A O 1
ATOM 800 N N . GLU A 1 98 ? 2.896 2.845 13.510 1.00 89.19 98 GLU A N 1
ATOM 801 C CA . GLU A 1 98 ? 3.208 4.274 13.477 1.00 89.19 98 GLU A CA 1
ATOM 802 C C . GLU A 1 98 ? 4.199 4.670 14.579 1.00 89.19 98 GLU A C 1
ATOM 804 O O . GLU A 1 98 ? 5.229 5.276 14.286 1.00 89.19 98 GLU A O 1
ATOM 809 N N . ASN A 1 99 ? 3.938 4.277 15.829 1.00 86.88 99 ASN A N 1
ATOM 810 C CA . ASN A 1 99 ? 4.858 4.554 16.935 1.00 86.88 99 ASN A CA 1
ATOM 811 C C . ASN A 1 99 ? 6.253 3.977 16.663 1.00 86.88 99 ASN 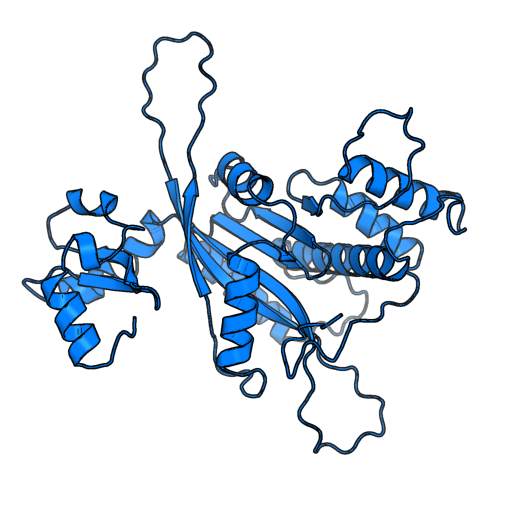A C 1
ATOM 813 O O . ASN A 1 99 ? 7.249 4.674 16.844 1.00 86.88 99 ASN A O 1
ATOM 817 N N . TRP A 1 100 ? 6.338 2.749 16.144 1.00 87.06 100 TRP A N 1
ATOM 818 C CA . TRP A 1 100 ? 7.623 2.163 15.770 1.00 87.06 100 TRP A CA 1
ATOM 819 C C . TRP A 1 100 ? 8.334 2.973 14.677 1.00 87.06 100 TRP A C 1
ATOM 821 O O . TRP A 1 100 ? 9.525 3.232 14.805 1.00 87.06 100 TRP A O 1
ATOM 831 N N . THR A 1 101 ? 7.629 3.460 13.653 1.00 84.31 101 THR A N 1
ATOM 832 C CA . THR A 1 101 ? 8.253 4.281 12.594 1.00 84.31 101 THR A CA 1
ATOM 833 C C . THR A 1 101 ? 8.768 5.641 13.081 1.00 84.31 101 THR A C 1
ATOM 835 O O . THR A 1 101 ? 9.680 6.201 12.467 1.00 84.31 101 THR A O 1
ATOM 838 N N . ILE A 1 102 ? 8.198 6.175 14.168 1.00 83.56 102 ILE A N 1
ATOM 839 C CA . ILE A 1 102 ? 8.538 7.493 14.727 1.00 83.56 102 ILE A CA 1
ATOM 840 C C . ILE A 1 102 ? 9.643 7.395 15.781 1.00 83.56 102 ILE A C 1
ATOM 842 O O . ILE A 1 102 ? 10.553 8.220 15.783 1.00 83.56 102 ILE A O 1
ATOM 846 N N . SER A 1 103 ? 9.542 6.434 16.701 1.00 81.12 103 SER A N 1
ATOM 847 C CA . SER A 1 103 ? 10.401 6.358 17.890 1.00 81.12 103 SER A CA 1
ATOM 848 C C . SER A 1 103 ? 11.124 5.026 18.060 1.00 81.12 103 SER A C 1
ATOM 850 O O . SER A 1 103 ? 11.828 4.847 19.051 1.00 81.12 103 SER A O 1
ATOM 852 N N . GLY A 1 104 ? 10.938 4.066 17.151 1.00 77.44 104 GLY A N 1
ATOM 853 C CA . GLY A 1 104 ? 11.510 2.720 17.264 1.00 77.44 104 GLY A CA 1
ATOM 854 C C . GLY A 1 104 ? 10.908 1.889 18.395 1.00 77.44 104 GLY A C 1
ATOM 855 O O . GLY A 1 104 ? 11.365 0.781 18.667 1.00 77.44 104 GLY A O 1
ATOM 856 N N . THR A 1 105 ? 9.870 2.399 19.061 1.00 72.75 105 THR A N 1
ATOM 857 C CA . THR A 1 105 ? 9.254 1.759 20.219 1.00 72.75 105 THR A CA 1
ATOM 858 C C . THR A 1 105 ? 7.887 1.188 19.872 1.00 72.75 105 THR A C 1
ATOM 860 O O . THR A 1 105 ? 7.009 1.853 19.325 1.00 72.75 105 THR A O 1
ATOM 863 N N . PHE A 1 106 ? 7.667 -0.058 20.278 1.00 68.06 106 PHE A N 1
ATOM 864 C CA . PHE A 1 106 ? 6.322 -0.574 20.476 1.00 68.06 106 PHE A CA 1
ATOM 865 C C . PHE A 1 106 ? 5.949 -0.259 21.924 1.00 68.06 106 PHE A C 1
ATOM 867 O O . PHE A 1 106 ? 6.636 -0.728 22.825 1.00 68.06 106 PHE A O 1
ATOM 874 N N . ASN A 1 107 ? 4.894 0.530 22.166 1.00 56.59 107 ASN A N 1
ATOM 875 C CA . ASN A 1 107 ? 4.349 0.773 23.514 1.00 56.59 107 ASN A CA 1
ATOM 876 C C . ASN A 1 107 ? 3.844 -0.546 24.124 1.00 56.59 107 ASN A C 1
ATOM 878 O O . ASN A 1 107 ? 2.650 -0.857 24.068 1.00 56.59 107 ASN A O 1
ATOM 882 N N . SER A 1 108 ? 4.780 -1.337 24.629 1.00 53.03 108 SER A N 1
ATOM 883 C CA . SER A 1 108 ? 4.630 -2.608 25.309 1.00 53.03 108 SER A CA 1
ATOM 884 C C . SER A 1 108 ? 5.387 -2.439 26.616 1.00 53.03 108 SER A C 1
ATOM 886 O O . SER A 1 108 ? 6.610 -2.339 26.613 1.00 53.03 108 SER A O 1
ATOM 888 N N . ASN A 1 109 ? 4.661 -2.433 27.731 1.00 47.91 109 ASN A N 1
ATOM 889 C CA . ASN A 1 109 ? 5.214 -2.340 29.086 1.00 47.91 109 ASN A CA 1
ATOM 890 C C . ASN A 1 109 ? 6.078 -3.561 29.480 1.00 47.91 109 ASN A C 1
ATOM 892 O O . ASN A 1 109 ? 6.482 -3.687 30.632 1.00 47.91 109 ASN A O 1
ATOM 896 N N . ASN A 1 110 ? 6.354 -4.477 28.547 1.00 46.56 110 ASN A N 1
ATOM 897 C CA . ASN A 1 110 ? 7.263 -5.591 28.751 1.00 46.56 110 ASN A CA 1
ATOM 898 C C . ASN A 1 110 ? 8.679 -5.189 28.330 1.00 46.56 110 ASN A C 1
ATOM 900 O O . ASN A 1 110 ? 8.964 -5.034 27.143 1.00 46.56 110 ASN A O 1
ATOM 904 N N . ASN A 1 111 ? 9.567 -5.105 29.323 1.00 45.06 111 ASN A N 1
ATOM 905 C CA . ASN A 1 111 ? 11.009 -4.829 29.235 1.00 45.06 111 ASN A CA 1
ATOM 906 C C . ASN A 1 111 ? 11.829 -5.885 28.455 1.00 45.06 111 ASN A C 1
ATOM 908 O O . ASN A 1 111 ? 13.029 -6.026 28.665 1.00 45.06 111 ASN A O 1
ATOM 912 N N . SER A 1 112 ? 11.207 -6.645 27.555 1.00 49.06 112 SER A N 1
ATOM 913 C CA . SER A 1 112 ? 11.857 -7.628 26.685 1.00 49.06 112 SER A CA 1
ATOM 914 C C . SER A 1 112 ? 11.705 -7.253 25.210 1.00 49.06 112 SER A C 1
ATOM 916 O O . SER A 1 112 ? 11.451 -8.105 24.354 1.00 49.06 112 SER A O 1
ATOM 918 N N . ILE A 1 113 ? 11.863 -5.963 24.892 1.00 52.41 113 ILE A N 1
ATOM 919 C CA . ILE A 1 113 ? 12.026 -5.529 23.501 1.00 52.41 113 ILE A CA 1
ATOM 920 C C . ILE A 1 113 ? 13.301 -6.199 22.979 1.00 52.41 113 ILE A C 1
ATOM 922 O O . ILE A 1 113 ? 14.402 -5.956 23.470 1.00 52.41 113 ILE A O 1
ATOM 926 N N . LYS A 1 114 ? 13.128 -7.125 22.031 1.00 58.00 114 LYS A N 1
ATOM 927 C CA . LYS A 1 114 ? 14.215 -7.944 21.489 1.00 58.00 114 LYS A CA 1
ATOM 928 C C . LYS A 1 114 ? 15.253 -7.036 20.804 1.00 58.00 114 LYS A C 1
ATOM 930 O O . LYS A 1 114 ? 14.833 -6.150 20.059 1.00 58.00 114 LYS A O 1
ATOM 935 N N . PRO A 1 115 ? 16.568 -7.294 20.954 1.00 56.94 115 PRO A N 1
ATOM 936 C CA . PRO A 1 115 ? 17.640 -6.527 20.301 1.00 56.94 115 PRO A CA 1
ATOM 937 C C . PRO A 1 115 ? 17.411 -6.285 18.799 1.00 56.94 115 PRO A C 1
ATOM 939 O O . PRO A 1 115 ? 17.694 -5.209 18.284 1.00 56.94 115 PRO A O 1
ATOM 942 N N . ASN A 1 116 ? 16.795 -7.252 18.114 1.00 70.00 116 ASN A N 1
ATOM 943 C CA . ASN A 1 116 ? 16.516 -7.192 16.679 1.00 70.00 116 ASN A CA 1
ATOM 944 C C . ASN A 1 116 ? 15.532 -6.079 16.264 1.00 70.00 116 ASN A C 1
ATOM 946 O O . ASN A 1 116 ? 15.535 -5.689 15.103 1.00 70.00 116 ASN A O 1
ATOM 950 N N . ILE A 1 117 ? 14.683 -5.570 17.166 1.00 72.12 117 ILE A N 1
ATOM 951 C CA . ILE A 1 117 ? 13.707 -4.515 16.826 1.00 72.12 117 ILE A CA 1
ATOM 952 C C . ILE A 1 117 ? 14.391 -3.149 16.701 1.00 72.12 117 ILE A C 1
ATOM 954 O O . ILE A 1 117 ? 14.029 -2.369 15.822 1.00 72.12 117 ILE A O 1
ATOM 958 N N . TYR A 1 118 ? 15.378 -2.871 17.557 1.00 75.00 118 TYR A N 1
ATOM 959 C CA . TYR A 1 118 ? 16.153 -1.632 17.489 1.00 75.00 118 TYR A CA 1
ATOM 960 C C . TYR A 1 118 ? 17.071 -1.617 16.270 1.00 75.00 118 TYR A C 1
ATOM 962 O O . TYR A 1 118 ? 17.066 -0.633 15.542 1.00 75.00 118 TYR A O 1
ATOM 970 N N . ALA A 1 119 ? 17.757 -2.731 15.988 1.00 80.56 119 ALA A N 1
ATOM 971 C CA . ALA A 1 119 ? 18.566 -2.865 14.776 1.00 80.56 119 ALA A CA 1
ATOM 972 C C . ALA A 1 119 ? 17.728 -2.626 13.505 1.00 80.56 119 ALA A C 1
ATOM 974 O O . ALA A 1 119 ? 18.096 -1.812 12.666 1.00 80.56 119 ALA A O 1
ATOM 975 N N . ALA A 1 120 ? 16.539 -3.236 13.413 1.00 81.44 120 ALA A N 1
ATOM 976 C CA . ALA A 1 120 ? 15.629 -3.010 12.288 1.00 81.44 120 ALA A CA 1
ATOM 977 C C . ALA A 1 120 ? 15.151 -1.550 12.180 1.00 81.44 120 ALA A C 1
ATOM 979 O O . ALA A 1 120 ? 14.914 -1.050 11.082 1.00 81.44 120 ALA A O 1
ATOM 980 N N . TYR A 1 121 ? 14.984 -0.855 13.309 1.00 85.25 121 TYR A N 1
ATOM 981 C CA . TYR A 1 121 ? 14.632 0.562 13.308 1.00 85.25 121 TYR A CA 1
ATOM 982 C C . TYR A 1 121 ? 15.788 1.441 12.817 1.00 85.25 121 TYR A C 1
ATOM 984 O O . TYR A 1 121 ? 15.553 2.351 12.025 1.00 85.25 121 TYR A O 1
ATOM 992 N N . GLU A 1 122 ? 17.022 1.171 13.245 1.00 84.94 122 GLU A N 1
ATOM 993 C CA . GLU A 1 122 ? 18.210 1.892 12.770 1.00 84.94 122 GLU A CA 1
ATOM 994 C C . GLU A 1 122 ? 18.412 1.701 11.264 1.00 84.94 122 GLU A C 1
ATOM 996 O O . GLU A 1 122 ? 18.542 2.690 10.539 1.00 84.94 122 GLU A O 1
ATOM 1001 N N . GLU A 1 123 ? 18.319 0.460 10.777 1.00 85.56 123 GLU A N 1
ATOM 1002 C CA . GLU A 1 123 ? 18.347 0.143 9.343 1.00 85.56 123 GLU A CA 1
ATOM 1003 C C . GLU A 1 123 ? 17.242 0.889 8.580 1.00 85.56 123 GLU A C 1
ATOM 1005 O O . GLU A 1 123 ? 17.486 1.468 7.520 1.00 85.56 123 GLU A O 1
ATOM 1010 N N . PHE A 1 124 ? 16.027 0.943 9.136 1.00 86.31 124 PHE A N 1
ATOM 1011 C CA . PHE A 1 124 ? 14.923 1.694 8.542 1.00 86.31 124 PHE A CA 1
ATOM 1012 C C . PHE A 1 124 ? 15.197 3.205 8.489 1.00 86.31 124 PHE A C 1
ATOM 1014 O O . PHE A 1 124 ? 14.925 3.831 7.462 1.00 86.31 124 PHE A O 1
ATOM 1021 N N . GLN A 1 125 ? 15.736 3.811 9.552 1.00 86.56 125 GLN A N 1
ATOM 1022 C CA . GLN A 1 125 ? 16.065 5.243 9.553 1.00 86.56 125 GLN A CA 1
ATOM 1023 C C . GLN A 1 125 ? 17.184 5.568 8.562 1.00 86.56 125 GLN A C 1
ATOM 1025 O O . GLN A 1 125 ? 17.094 6.577 7.858 1.00 86.56 125 GLN A O 1
ATOM 1030 N N . GLN A 1 126 ? 18.197 4.704 8.463 1.00 86.44 126 GLN A N 1
ATOM 1031 C CA . GLN A 1 126 ? 19.255 4.831 7.466 1.00 86.44 126 GLN A CA 1
ATOM 1032 C C . GLN A 1 126 ? 18.676 4.751 6.049 1.00 86.44 126 GLN A C 1
ATOM 1034 O O . GLN A 1 126 ? 18.853 5.682 5.264 1.00 86.44 126 GLN A O 1
ATOM 1039 N N . TYR A 1 127 ? 17.886 3.714 5.754 1.00 83.62 127 TYR A N 1
ATOM 1040 C CA . TYR A 1 127 ? 17.232 3.548 4.454 1.00 83.62 127 TYR A CA 1
ATOM 1041 C C . TYR A 1 127 ? 16.361 4.757 4.093 1.00 83.62 127 TYR A C 1
ATOM 1043 O O . TYR A 1 127 ? 16.431 5.273 2.975 1.00 83.62 127 TYR A O 1
ATOM 1051 N N . LYS A 1 128 ? 15.561 5.241 5.049 1.00 84.44 128 LYS A N 1
ATOM 1052 C CA . LYS A 1 128 ? 14.709 6.426 4.900 1.00 84.44 128 LYS A CA 1
ATOM 1053 C C . LYS A 1 128 ? 15.518 7.668 4.525 1.00 84.44 128 LYS A C 1
ATOM 1055 O O . LYS A 1 128 ? 15.064 8.438 3.676 1.00 84.44 128 LYS A O 1
ATOM 1060 N N . HIS A 1 129 ? 16.671 7.870 5.162 1.00 82.69 129 HIS A N 1
ATOM 1061 C CA . HIS A 1 129 ? 17.551 9.005 4.899 1.00 82.69 129 HIS A CA 1
ATOM 1062 C C . HIS A 1 129 ? 18.219 8.896 3.524 1.00 82.69 129 HIS A C 1
ATOM 1064 O O . HIS A 1 129 ? 18.092 9.815 2.718 1.00 82.69 129 HIS A O 1
ATOM 1070 N N . GLU A 1 130 ? 18.859 7.762 3.238 1.00 81.75 130 GLU A N 1
ATOM 1071 C CA . GLU A 1 130 ? 19.625 7.530 2.006 1.00 81.75 130 GLU A CA 1
ATOM 1072 C C . GLU A 1 130 ? 18.748 7.544 0.748 1.00 81.75 130 GLU A C 1
ATOM 1074 O O . GLU A 1 130 ? 19.171 8.016 -0.304 1.00 81.75 130 GLU A O 1
ATOM 1079 N N . ASN A 1 131 ? 17.505 7.064 0.850 1.00 76.88 131 ASN A N 1
ATOM 1080 C CA . ASN A 1 131 ? 16.605 6.914 -0.296 1.00 76.88 131 ASN A CA 1
ATOM 1081 C C . ASN A 1 131 ? 15.555 8.027 -0.397 1.00 76.88 131 ASN A C 1
ATOM 1083 O O . ASN A 1 131 ? 14.624 7.906 -1.191 1.00 76.88 131 ASN A O 1
ATOM 1087 N N . HIS A 1 132 ? 15.671 9.095 0.405 1.00 81.69 132 HIS A N 1
ATOM 1088 C CA . HIS A 1 132 ? 14.687 10.182 0.492 1.00 81.69 132 HIS A CA 1
ATOM 1089 C C . HIS A 1 132 ? 13.239 9.666 0.495 1.00 81.69 132 HIS A C 1
ATOM 1091 O O . HIS A 1 132 ? 12.397 10.100 -0.294 1.00 81.69 132 HIS A O 1
ATOM 1097 N N . LEU A 1 133 ? 12.952 8.697 1.369 1.00 84.19 133 LEU A N 1
ATOM 1098 C CA . LEU A 1 133 ? 11.649 8.042 1.417 1.00 84.19 133 LEU A CA 1
ATOM 1099 C C . LEU A 1 133 ? 10.547 9.073 1.686 1.00 84.19 133 LEU A C 1
ATOM 1101 O O . LEU A 1 133 ? 10.501 9.662 2.765 1.00 84.19 133 LEU A O 1
ATOM 1105 N N . HIS A 1 134 ? 9.652 9.293 0.718 1.00 87.50 134 HIS A N 1
ATOM 1106 C CA . HIS A 1 134 ? 8.600 10.304 0.839 1.00 87.50 134 HIS A CA 1
ATOM 1107 C C . HIS A 1 134 ? 7.457 9.811 1.719 1.00 87.50 134 HIS A C 1
ATOM 1109 O O . HIS A 1 134 ? 7.086 10.483 2.688 1.00 87.50 134 HIS A O 1
ATOM 1115 N N . TRP A 1 135 ? 6.934 8.628 1.397 1.00 89.25 135 TRP A N 1
ATOM 1116 C CA . TRP A 1 135 ? 5.763 8.0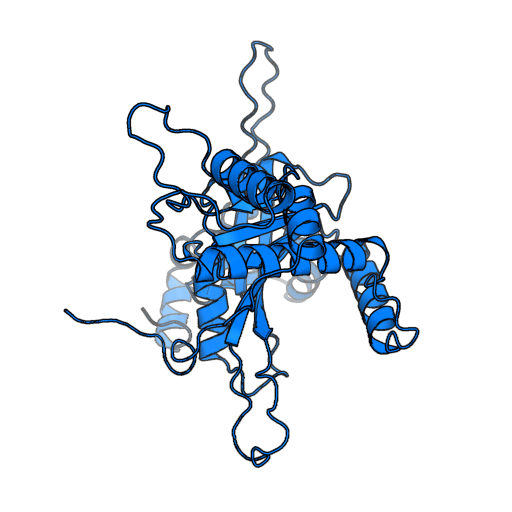71 2.057 1.00 89.25 135 TRP A CA 1
ATOM 1117 C C . TRP A 1 135 ? 5.906 6.587 2.330 1.00 89.25 135 TRP A C 1
ATOM 1119 O O . TRP A 1 135 ? 6.533 5.844 1.577 1.00 89.25 135 TRP A O 1
ATOM 1129 N N . LEU A 1 136 ? 5.261 6.177 3.406 1.00 91.81 136 LEU A N 1
ATOM 1130 C CA . LEU A 1 136 ? 5.047 4.802 3.805 1.00 91.81 136 LEU A CA 1
ATOM 1131 C C . LEU A 1 136 ? 3.548 4.548 3.833 1.00 91.81 136 LEU A C 1
ATOM 1133 O O . LEU A 1 136 ? 2.808 5.454 4.205 1.00 91.81 136 LEU A O 1
ATOM 1137 N N . PHE A 1 137 ? 3.081 3.353 3.508 1.00 92.62 137 PHE A N 1
ATOM 1138 C CA . PHE A 1 137 ? 1.679 3.018 3.710 1.00 92.62 137 PHE A CA 1
ATOM 1139 C C . PHE A 1 137 ? 1.455 1.548 4.025 1.00 92.62 137 PHE A C 1
ATOM 1141 O O . PHE A 1 137 ? 2.298 0.687 3.768 1.00 92.62 137 PHE A O 1
ATOM 1148 N N . LEU A 1 138 ? 0.293 1.280 4.607 1.00 92.81 138 LEU A N 1
ATOM 1149 C CA . LEU A 1 138 ? -0.186 -0.053 4.924 1.00 92.81 138 LEU A CA 1
ATOM 1150 C C . LEU A 1 138 ? -1.655 -0.137 4.533 1.00 92.81 138 LEU A C 1
ATOM 1152 O O . LEU A 1 138 ? -2.490 0.502 5.168 1.00 92.81 138 LEU A O 1
ATOM 1156 N N . GLY A 1 139 ? -1.943 -0.912 3.490 1.00 92.75 139 GLY A N 1
ATOM 1157 C CA . GLY A 1 139 ? -3.298 -1.311 3.119 1.00 92.75 139 GLY A CA 1
ATOM 1158 C C . GLY A 1 139 ? -3.616 -2.671 3.729 1.00 92.75 139 GLY A C 1
ATOM 1159 O O . GLY A 1 139 ? -2.805 -3.586 3.619 1.00 92.75 139 GLY A O 1
ATOM 1160 N N . THR A 1 140 ? -4.760 -2.844 4.373 1.00 91.75 140 THR A N 1
ATOM 1161 C CA . THR A 1 140 ? -5.112 -4.094 5.059 1.00 91.75 140 THR A CA 1
ATOM 1162 C C . THR A 1 140 ? -6.248 -4.826 4.374 1.00 91.75 140 THR A C 1
ATOM 1164 O O . THR A 1 140 ? -6.929 -4.286 3.506 1.00 91.75 140 THR A O 1
ATOM 1167 N N . ARG A 1 141 ? -6.477 -6.080 4.758 1.00 88.06 141 ARG A N 1
ATOM 1168 C CA . ARG A 1 141 ? -7.579 -6.882 4.213 1.00 88.06 141 ARG A CA 1
ATOM 1169 C C . ARG A 1 141 ? -8.969 -6.362 4.590 1.00 88.06 141 ARG A C 1
ATOM 1171 O O . ARG A 1 141 ? -9.937 -6.758 3.948 1.00 88.06 141 ARG A O 1
ATOM 1178 N N . SER A 1 142 ? -9.094 -5.524 5.624 1.00 88.12 142 SER A N 1
ATOM 1179 C CA . SER A 1 142 ? -10.378 -4.930 5.998 1.00 88.12 142 SER A CA 1
ATOM 1180 C C . SER A 1 142 ? -10.711 -3.653 5.212 1.00 88.12 142 SER A C 1
ATOM 1182 O O . SER A 1 142 ? -11.545 -2.875 5.666 1.00 88.12 142 SER A O 1
ATOM 1184 N N . GLY A 1 143 ? -10.031 -3.378 4.097 1.00 89.56 143 GLY A N 1
ATOM 1185 C CA . GLY A 1 143 ? -10.315 -2.184 3.304 1.00 89.56 143 GLY A CA 1
ATOM 1186 C C . GLY A 1 143 ? -9.705 -0.892 3.861 1.00 89.56 143 GLY A C 1
ATOM 1187 O O . GLY A 1 143 ? -10.100 0.179 3.422 1.00 89.56 143 GLY A O 1
ATOM 1188 N N . ILE A 1 144 ? -8.797 -0.949 4.843 1.00 91.62 144 ILE A N 1
ATOM 1189 C CA . ILE A 1 144 ? -8.205 0.248 5.464 1.00 91.62 144 ILE A CA 1
ATOM 1190 C C . ILE A 1 144 ? -6.834 0.517 4.860 1.00 91.62 144 ILE A C 1
ATOM 1192 O O . ILE A 1 144 ? -6.012 -0.394 4.774 1.00 91.62 144 ILE A O 1
ATOM 1196 N N . THR A 1 145 ? -6.543 1.775 4.535 1.00 92.62 145 THR A N 1
ATOM 1197 C CA . THR A 1 145 ? -5.187 2.216 4.193 1.00 92.62 145 THR A CA 1
ATOM 1198 C C . THR A 1 145 ? -4.746 3.366 5.083 1.00 92.62 145 THR A C 1
ATOM 1200 O O . THR A 1 145 ? -5.449 4.362 5.220 1.00 92.62 145 THR A O 1
ATOM 1203 N N . ALA A 1 146 ? -3.560 3.254 5.677 1.00 92.38 146 ALA A N 1
ATOM 1204 C CA . ALA A 1 146 ? -2.924 4.338 6.421 1.00 92.38 146 ALA A CA 1
ATOM 1205 C C . ALA A 1 146 ? -1.612 4.746 5.749 1.00 92.38 146 ALA A C 1
ATOM 1207 O O . ALA A 1 146 ? -0.830 3.881 5.357 1.00 92.38 146 ALA A O 1
ATOM 1208 N N . TYR A 1 147 ? -1.363 6.053 5.647 1.00 91.50 147 TYR A N 1
ATOM 1209 C CA . TYR A 1 147 ? -0.173 6.627 5.014 1.00 91.50 147 TYR A CA 1
ATOM 1210 C C . TYR A 1 147 ? 0.653 7.412 6.025 1.00 91.50 147 TYR A C 1
ATOM 1212 O O . TYR A 1 147 ? 0.118 8.264 6.715 1.00 91.50 147 TYR A O 1
ATOM 1220 N N . TRP A 1 148 ? 1.966 7.243 6.078 1.00 90.75 148 TRP A N 1
ATOM 1221 C CA . TRP A 1 148 ? 2.845 8.004 6.962 1.00 90.75 148 TRP A CA 1
ATOM 1222 C C . TRP A 1 148 ? 3.859 8.807 6.162 1.00 90.75 148 TRP A C 1
ATOM 1224 O O . TRP A 1 148 ? 4.595 8.275 5.329 1.00 90.75 148 TRP A O 1
ATOM 1234 N N . LYS A 1 149 ? 3.904 10.110 6.441 1.00 89.00 149 LYS A N 1
ATOM 1235 C CA . LYS A 1 149 ? 4.856 11.032 5.828 1.00 89.00 149 LYS A CA 1
ATOM 1236 C C . LYS A 1 149 ? 6.238 10.795 6.417 1.00 89.00 149 LYS A C 1
ATOM 1238 O O . LYS A 1 149 ? 6.438 10.979 7.615 1.00 89.00 149 LYS A O 1
ATOM 1243 N N . MET A 1 150 ? 7.188 10.410 5.575 1.00 87.50 150 MET A N 1
ATOM 1244 C CA . MET A 1 150 ? 8.560 10.122 5.994 1.00 87.50 150 MET A CA 1
ATOM 1245 C C . MET A 1 150 ? 9.507 11.286 5.704 1.00 87.50 150 MET A C 1
ATOM 1247 O O . MET A 1 150 ? 10.421 11.538 6.490 1.00 87.50 150 MET A O 1
ATOM 1251 N N . TYR A 1 151 ? 9.242 12.056 4.651 1.00 82.25 151 TYR A N 1
ATOM 1252 C CA . TYR A 1 151 ? 10.041 13.221 4.290 1.00 82.25 151 TYR A CA 1
ATOM 1253 C C . TYR A 1 151 ? 9.234 14.511 4.431 1.00 82.25 151 TYR A C 1
ATOM 1255 O O . TYR A 1 151 ? 8.127 14.620 3.910 1.00 82.25 151 TYR A O 1
ATOM 1263 N N . HIS A 1 152 ? 9.775 15.513 5.127 1.00 75.69 152 HIS A N 1
ATOM 1264 C CA . HIS A 1 152 ? 9.052 16.751 5.450 1.00 75.69 152 HIS A CA 1
ATOM 1265 C C . HIS A 1 152 ? 8.612 17.550 4.208 1.00 75.69 152 HIS A C 1
ATOM 1267 O O . HIS A 1 152 ? 7.562 18.192 4.246 1.00 75.69 152 HIS A O 1
ATOM 1273 N N . LEU A 1 153 ? 9.338 17.439 3.089 1.00 73.44 153 LEU A N 1
ATOM 1274 C CA . LEU A 1 153 ? 8.983 18.073 1.811 1.00 73.44 153 LEU A CA 1
ATOM 1275 C C . LEU A 1 153 ? 8.029 17.238 0.945 1.00 73.44 153 LEU A C 1
ATOM 1277 O O . LEU A 1 153 ? 7.646 17.679 -0.135 1.00 73.44 153 LEU A O 1
ATOM 1281 N N . ALA A 1 154 ? 7.632 16.039 1.380 1.00 75.75 154 ALA A N 1
ATOM 1282 C CA . ALA A 1 154 ? 6.723 15.212 0.598 1.00 75.75 154 ALA A CA 1
ATOM 1283 C C . ALA A 1 154 ? 5.336 15.874 0.478 1.00 75.75 154 ALA A C 1
ATOM 1285 O O . ALA A 1 154 ? 4.751 16.310 1.480 1.00 75.75 154 ALA A O 1
ATOM 1286 N N . ASN A 1 155 ? 4.819 15.940 -0.752 1.00 76.38 155 ASN A N 1
ATOM 1287 C CA . ASN A 1 155 ? 3.523 16.539 -1.054 1.00 76.38 155 ASN A CA 1
ATOM 1288 C C . ASN A 1 155 ? 2.376 15.638 -0.567 1.00 76.38 155 ASN A C 1
ATOM 1290 O O . ASN A 1 155 ? 2.309 14.463 -0.931 1.00 76.38 155 ASN A O 1
ATOM 1294 N N . VAL A 1 156 ? 1.493 16.197 0.264 1.00 75.12 156 VAL A N 1
ATOM 1295 C CA . VAL A 1 156 ? 0.341 15.499 0.860 1.00 75.12 156 VAL A CA 1
ATOM 1296 C C . VAL A 1 156 ? -0.770 15.280 -0.165 1.00 75.12 156 VAL A C 1
ATOM 1298 O O . VAL A 1 156 ? -1.472 14.272 -0.094 1.00 75.12 156 VAL A O 1
ATOM 1301 N N . ASP A 1 157 ? -0.895 16.163 -1.154 1.00 76.44 157 ASP A N 1
ATOM 1302 C CA . ASP A 1 157 ? -1.953 16.067 -2.161 1.00 76.44 157 ASP A CA 1
ATOM 1303 C C . ASP A 1 157 ? -1.759 14.859 -3.088 1.00 76.44 157 ASP A C 1
ATOM 1305 O O . ASP A 1 157 ? -2.733 14.252 -3.523 1.00 76.44 157 ASP A O 1
ATOM 1309 N N . HIS A 1 158 ? -0.515 14.420 -3.305 1.00 73.25 158 HIS A N 1
ATOM 1310 C CA . HIS A 1 158 ? -0.236 13.195 -4.061 1.00 73.25 158 HIS A CA 1
ATOM 1311 C C . HIS A 1 158 ? -0.724 11.933 -3.338 1.00 73.25 158 HIS A C 1
ATOM 1313 O O . HIS A 1 158 ? -1.190 11.000 -3.984 1.00 73.25 158 HIS A O 1
ATOM 1319 N N . ILE A 1 159 ? -0.660 11.904 -2.002 1.00 73.44 159 ILE A N 1
ATOM 1320 C CA . ILE A 1 159 ? -1.207 10.787 -1.220 1.00 73.44 159 ILE A CA 1
ATOM 1321 C C . ILE A 1 159 ? -2.718 10.805 -1.199 1.00 73.44 159 ILE A C 1
ATOM 1323 O O . ILE A 1 159 ? -3.320 9.741 -1.296 1.00 73.44 159 ILE A O 1
ATOM 1327 N N . ARG A 1 160 ? -3.323 11.992 -1.106 1.00 70.62 160 ARG A N 1
ATOM 1328 C CA . ARG A 1 160 ? -4.770 12.123 -1.277 1.00 70.62 160 ARG A CA 1
ATOM 1329 C C . ARG A 1 160 ? -5.181 11.531 -2.614 1.00 70.62 160 ARG A C 1
ATOM 1331 O O . ARG A 1 160 ? -5.973 10.617 -2.628 1.00 70.62 160 ARG A O 1
ATOM 1338 N N . GLN A 1 161 ? -4.527 11.893 -3.712 1.00 76.56 161 GLN A N 1
ATOM 1339 C CA . GLN A 1 161 ? -4.840 11.301 -5.017 1.00 76.56 161 GLN A CA 1
ATOM 1340 C C . GLN A 1 161 ? -4.642 9.786 -5.072 1.00 76.56 161 GLN A C 1
ATOM 1342 O O . GLN A 1 161 ? -5.481 9.090 -5.632 1.00 76.56 161 GLN A O 1
ATOM 1347 N N . PHE A 1 162 ? -3.559 9.264 -4.491 1.00 78.69 162 PHE A N 1
ATOM 1348 C CA . PHE A 1 162 ? -3.324 7.822 -4.468 1.00 78.69 162 PHE A CA 1
ATOM 1349 C C . PHE A 1 162 ? -4.388 7.075 -3.648 1.00 78.69 162 PHE A C 1
ATOM 1351 O O . PHE A 1 162 ? -4.883 6.045 -4.095 1.00 78.69 162 PHE A O 1
ATOM 1358 N N . GLY A 1 163 ? -4.738 7.581 -2.462 1.00 73.94 163 GLY A N 1
ATOM 1359 C CA . GLY A 1 163 ? -5.706 6.950 -1.559 1.00 73.94 163 GLY A CA 1
ATOM 1360 C C . GLY A 1 163 ? -7.171 7.230 -1.896 1.00 73.94 163 GLY A C 1
ATOM 1361 O O . GLY A 1 163 ? -8.021 6.396 -1.619 1.00 73.94 163 GLY A O 1
ATOM 1362 N N . ASP A 1 164 ? -7.472 8.368 -2.515 1.00 74.62 164 ASP A N 1
ATOM 1363 C CA . ASP A 1 164 ? -8.826 8.765 -2.914 1.00 74.62 164 ASP A CA 1
ATOM 1364 C C . ASP A 1 164 ? -9.208 8.139 -4.270 1.00 74.62 164 ASP A C 1
ATOM 1366 O O . ASP A 1 164 ? -10.391 8.001 -4.567 1.00 74.62 164 ASP A O 1
ATOM 1370 N N . ALA A 1 165 ? -8.231 7.718 -5.090 1.00 76.25 165 ALA A N 1
ATOM 1371 C CA . ALA A 1 165 ? -8.501 6.981 -6.328 1.00 76.25 165 ALA A CA 1
ATOM 1372 C C . ALA A 1 165 ? -9.179 5.628 -6.063 1.00 76.25 165 ALA A C 1
ATOM 1374 O O . ALA A 1 165 ? -10.018 5.196 -6.853 1.00 76.25 165 ALA A O 1
ATOM 1375 N N . ASN A 1 166 ? -8.818 4.966 -4.959 1.00 80.81 166 ASN A N 1
ATOM 1376 C CA . ASN A 1 166 ? -9.550 3.822 -4.435 1.00 80.81 166 ASN A CA 1
ATOM 1377 C C . ASN A 1 166 ? -9.371 3.737 -2.904 1.00 80.81 166 ASN A C 1
ATOM 1379 O O . ASN A 1 166 ? -8.330 3.257 -2.444 1.00 80.81 166 ASN A O 1
ATOM 1383 N N . PRO A 1 167 ? -10.367 4.169 -2.105 1.00 81.50 167 PRO A N 1
ATOM 1384 C CA . PRO A 1 167 ? -10.275 4.114 -0.647 1.00 81.50 167 PRO A CA 1
ATOM 1385 C C . PRO A 1 167 ? -10.290 2.673 -0.117 1.00 81.50 167 PRO A C 1
ATOM 1387 O O . PRO A 1 167 ? -9.840 2.419 1.002 1.00 81.50 167 PRO A O 1
ATOM 1390 N N . ASN A 1 168 ? -10.767 1.718 -0.923 1.00 87.31 168 ASN A N 1
ATOM 1391 C CA . ASN A 1 168 ? -10.794 0.310 -0.586 1.00 87.31 168 ASN A CA 1
ATOM 1392 C C . ASN A 1 168 ? -9.468 -0.371 -0.965 1.00 87.31 168 ASN A C 1
ATOM 1394 O O . ASN A 1 168 ? -9.201 -0.705 -2.124 1.00 87.31 168 ASN A O 1
ATOM 1398 N N . SER A 1 169 ? -8.639 -0.634 0.046 1.00 87.06 169 SER A N 1
ATOM 1399 C CA . SER A 1 169 ? -7.334 -1.280 -0.136 1.00 87.06 169 SER A CA 1
ATOM 1400 C C . SER A 1 169 ? -7.419 -2.604 -0.894 1.00 87.06 169 SER A C 1
ATOM 1402 O O . SER A 1 169 ? -6.571 -2.853 -1.742 1.00 87.06 169 SER A O 1
ATOM 1404 N N . ILE A 1 170 ? -8.421 -3.453 -0.631 1.00 87.50 170 ILE A N 1
ATOM 1405 C CA . ILE A 1 170 ? -8.488 -4.795 -1.235 1.00 87.50 170 ILE A CA 1
ATOM 1406 C C . ILE A 1 170 ? -8.881 -4.783 -2.713 1.00 87.50 170 ILE A C 1
ATOM 1408 O O . ILE A 1 170 ? -8.594 -5.748 -3.410 1.00 87.50 170 ILE A O 1
ATOM 1412 N N . GLU A 1 171 ? -9.495 -3.699 -3.182 1.00 86.94 171 GLU A N 1
ATOM 1413 C CA . GLU A 1 171 ? -9.844 -3.485 -4.593 1.00 86.94 171 GLU A CA 1
ATOM 1414 C C . GLU A 1 171 ? -8.754 -2.704 -5.339 1.00 86.94 171 GLU A C 1
ATOM 1416 O O . GLU A 1 171 ? -8.859 -2.443 -6.537 1.00 86.94 171 GLU A O 1
ATOM 1421 N N . SER A 1 172 ? -7.698 -2.291 -4.638 1.00 86.12 172 SER A N 1
ATOM 1422 C CA . SER A 1 172 ? -6.607 -1.552 -5.251 1.00 86.12 172 SER A CA 1
ATOM 1423 C C . SER A 1 172 ? -5.685 -2.485 -6.033 1.00 86.12 172 SER A C 1
ATOM 1425 O O . SER A 1 172 ? -5.222 -3.504 -5.518 1.00 86.12 172 SER A O 1
ATOM 1427 N N . THR A 1 173 ? -5.307 -2.086 -7.250 1.00 85.44 173 THR A N 1
ATOM 1428 C CA . THR A 1 173 ? -4.420 -2.873 -8.125 1.00 85.44 173 THR A CA 1
ATOM 1429 C C . THR A 1 173 ? -3.093 -3.234 -7.454 1.00 85.44 173 THR A C 1
ATOM 1431 O O . THR A 1 173 ? -2.595 -4.346 -7.627 1.00 85.44 173 THR A O 1
ATOM 1434 N N . TYR A 1 174 ? -2.510 -2.319 -6.664 1.00 86.50 174 TYR A N 1
ATOM 1435 C CA . TYR A 1 174 ? -1.272 -2.605 -5.930 1.00 86.50 174 TYR A CA 1
ATOM 1436 C C . TYR A 1 174 ? -1.469 -3.751 -4.931 1.00 86.50 174 TYR A C 1
ATOM 1438 O O . TYR A 1 174 ? -0.564 -4.562 -4.737 1.00 86.50 174 TYR A O 1
ATOM 1446 N N . TYR A 1 175 ? -2.644 -3.829 -4.301 1.00 87.94 175 TYR A N 1
ATOM 1447 C CA . TYR A 1 175 ? -2.937 -4.814 -3.275 1.00 87.94 175 TYR A CA 1
ATOM 1448 C C . TYR A 1 175 ? -3.081 -6.192 -3.907 1.00 87.94 175 TYR A C 1
ATOM 1450 O O . TYR A 1 175 ? -2.365 -7.116 -3.523 1.00 87.94 175 TYR A O 1
ATOM 1458 N N . GLU A 1 176 ? -3.930 -6.314 -4.929 1.00 85.94 176 GLU A N 1
ATOM 1459 C CA . GLU A 1 176 ? -4.147 -7.577 -5.637 1.00 85.94 176 GLU A CA 1
ATOM 1460 C C . GLU A 1 176 ? -2.848 -8.127 -6.228 1.00 85.94 176 GLU A C 1
ATOM 1462 O O . GLU A 1 176 ? -2.503 -9.279 -5.960 1.00 85.94 176 GLU A O 1
ATOM 1467 N N . ARG A 1 177 ? -2.080 -7.290 -6.943 1.00 84.12 177 ARG A N 1
ATOM 1468 C CA . ARG A 1 177 ? -0.791 -7.693 -7.528 1.00 84.12 177 ARG A CA 1
ATOM 1469 C C . ARG A 1 177 ? 0.203 -8.137 -6.467 1.00 84.12 177 ARG A C 1
ATOM 1471 O O . ARG A 1 177 ? 0.904 -9.120 -6.672 1.00 84.12 177 ARG A O 1
ATOM 1478 N N . THR A 1 178 ? 0.279 -7.432 -5.339 1.00 85.94 178 THR A N 1
ATOM 1479 C CA . THR A 1 178 ? 1.206 -7.795 -4.259 1.00 85.94 178 THR A CA 1
ATOM 1480 C C . THR A 1 178 ? 0.832 -9.122 -3.635 1.00 85.94 178 THR A C 1
ATOM 1482 O O . THR A 1 178 ? 1.695 -9.974 -3.425 1.00 85.94 178 THR A O 1
ATOM 1485 N N . ILE A 1 179 ? -0.452 -9.311 -3.349 1.00 82.44 179 ILE A N 1
ATOM 1486 C CA . ILE A 1 179 ? -0.962 -10.557 -2.800 1.00 82.44 179 ILE A CA 1
ATOM 1487 C C . ILE A 1 179 ? -0.706 -11.706 -3.788 1.00 82.44 179 ILE A C 1
ATOM 1489 O O . ILE A 1 179 ? -0.167 -12.731 -3.377 1.00 82.44 179 ILE A O 1
ATOM 1493 N N . ASP A 1 180 ? -0.954 -11.511 -5.085 1.00 79.38 180 ASP A N 1
ATOM 1494 C CA . ASP A 1 180 ? -0.686 -12.515 -6.123 1.00 79.38 180 ASP A CA 1
ATOM 1495 C C . ASP A 1 180 ? 0.794 -12.819 -6.327 1.00 79.38 180 ASP A C 1
ATOM 1497 O O . ASP A 1 180 ? 1.165 -13.987 -6.417 1.00 79.38 180 ASP A O 1
ATOM 1501 N N . ALA A 1 181 ? 1.658 -11.807 -6.360 1.00 77.94 181 ALA A N 1
ATOM 1502 C CA . ALA A 1 181 ? 3.100 -12.009 -6.454 1.00 77.94 181 ALA A CA 1
ATOM 1503 C C . ALA A 1 181 ? 3.609 -12.780 -5.235 1.00 77.94 181 ALA A C 1
ATOM 1505 O O . ALA A 1 181 ? 4.350 -13.754 -5.366 1.00 77.94 181 ALA A O 1
ATOM 1506 N N . THR A 1 182 ? 3.146 -12.398 -4.046 1.00 73.12 182 THR A N 1
ATOM 1507 C CA . THR A 1 182 ? 3.541 -13.085 -2.819 1.00 73.12 182 THR A CA 1
ATOM 1508 C C . THR A 1 182 ? 3.033 -14.532 -2.798 1.00 73.12 182 THR A C 1
ATOM 1510 O O . THR A 1 182 ? 3.744 -15.425 -2.343 1.00 73.12 182 THR A O 1
ATOM 1513 N N . TYR A 1 183 ? 1.849 -14.802 -3.361 1.00 73.31 183 TYR A N 1
ATOM 1514 C CA . TYR A 1 183 ? 1.343 -16.165 -3.542 1.00 73.31 183 TYR A CA 1
ATOM 1515 C C . TYR A 1 183 ? 2.141 -16.979 -4.553 1.00 73.31 183 TYR A C 1
ATOM 1517 O O . TYR A 1 183 ? 2.499 -18.122 -4.272 1.00 73.31 183 TYR A O 1
ATOM 1525 N N . LYS A 1 184 ? 2.409 -16.403 -5.724 1.00 72.00 184 LYS A N 1
ATOM 1526 C CA . LYS A 1 184 ? 3.062 -17.076 -6.849 1.00 72.00 184 LYS A CA 1
ATOM 1527 C C . LYS A 1 184 ? 4.497 -17.474 -6.523 1.00 72.00 184 LYS A C 1
ATOM 1529 O O . LYS A 1 184 ? 4.946 -18.523 -6.977 1.00 72.00 184 LYS A O 1
ATOM 1534 N N . TYR A 1 185 ? 5.202 -16.647 -5.756 1.00 67.69 185 TYR A N 1
ATOM 1535 C CA . TYR A 1 185 ? 6.626 -16.835 -5.478 1.00 67.69 185 TYR A CA 1
ATOM 1536 C C . TYR A 1 185 ? 6.929 -17.347 -4.053 1.00 67.69 185 TYR A C 1
ATOM 1538 O O . TYR A 1 185 ? 8.082 -17.631 -3.738 1.00 67.69 185 TYR A O 1
ATOM 1546 N N . GLY A 1 186 ? 5.887 -17.601 -3.251 1.00 55.78 186 GLY A N 1
ATOM 1547 C CA . GLY A 1 186 ? 5.912 -18.544 -2.130 1.00 55.78 186 GLY A CA 1
ATOM 1548 C C . GLY A 1 186 ? 5.939 -17.921 -0.731 1.00 55.78 186 GLY A C 1
ATOM 1549 O O . GLY A 1 186 ? 6.859 -17.195 -0.370 1.00 55.78 186 GLY A O 1
ATOM 1550 N N . ALA A 1 187 ? 4.981 -18.330 0.114 1.00 50.06 187 ALA A N 1
ATOM 1551 C CA . ALA A 1 187 ? 5.054 -18.172 1.572 1.00 50.06 187 ALA A CA 1
ATOM 1552 C C . ALA A 1 187 ? 5.959 -19.235 2.242 1.00 50.06 187 ALA A C 1
ATOM 1554 O O . ALA A 1 187 ? 6.384 -19.047 3.378 1.00 50.06 187 ALA A O 1
ATOM 1555 N N . ASP A 1 188 ? 6.315 -20.313 1.527 1.00 47.03 188 ASP A N 1
ATOM 1556 C CA . ASP A 1 188 ? 7.245 -21.361 1.994 1.00 47.03 188 ASP A CA 1
ATOM 1557 C C . ASP A 1 188 ? 8.722 -20.917 1.952 1.00 47.03 188 ASP A C 1
ATOM 1559 O O . ASP A 1 188 ? 9.627 -21.593 2.452 1.00 47.03 188 ASP A O 1
ATOM 1563 N N . HIS A 1 189 ? 8.979 -19.733 1.394 1.00 41.91 189 HIS A N 1
ATOM 1564 C CA . HIS A 1 189 ? 10.277 -19.084 1.374 1.00 41.91 189 HIS A CA 1
ATOM 1565 C C . HIS A 1 189 ? 10.148 -17.667 1.932 1.00 41.91 189 HIS A C 1
ATOM 1567 O O . HIS A 1 189 ? 10.188 -16.688 1.195 1.00 41.91 189 HIS A O 1
ATOM 1573 N N . ILE A 1 190 ? 10.163 -17.538 3.264 1.00 43.91 190 ILE A N 1
ATOM 1574 C CA . ILE A 1 190 ? 10.416 -16.280 4.013 1.00 43.91 190 ILE A CA 1
ATOM 1575 C C . ILE A 1 190 ? 11.836 -15.704 3.703 1.00 43.91 190 ILE A C 1
ATOM 1577 O O . ILE A 1 190 ? 12.422 -14.950 4.467 1.00 43.91 190 ILE A O 1
ATOM 1581 N N . LYS A 1 191 ? 12.442 -16.084 2.571 1.00 38.62 191 LYS A N 1
ATOM 1582 C CA . LYS A 1 191 ? 13.734 -15.619 2.058 1.00 38.62 191 LYS A CA 1
ATOM 1583 C C . LYS A 1 191 ? 13.655 -15.010 0.653 1.00 38.62 191 LYS A C 1
ATOM 1585 O O . LYS A 1 191 ? 14.665 -14.494 0.186 1.00 38.62 191 LYS A O 1
ATOM 1590 N N . GLY A 1 192 ? 12.499 -15.036 -0.014 1.00 39.50 192 GLY A N 1
ATOM 1591 C CA . GLY A 1 192 ? 12.287 -14.301 -1.260 1.00 39.50 192 GLY A CA 1
ATOM 1592 C C . GLY A 1 192 ? 11.649 -12.944 -0.979 1.00 39.50 192 GLY A C 1
ATOM 1593 O O . GLY A 1 192 ? 10.444 -12.872 -0.762 1.00 39.50 192 GLY A O 1
ATOM 1594 N N . ASN A 1 193 ? 12.440 -11.869 -0.981 1.00 54.28 193 ASN A N 1
ATOM 1595 C CA . ASN A 1 193 ? 11.949 -10.487 -0.949 1.00 54.28 193 ASN A CA 1
ATOM 1596 C C . ASN A 1 193 ? 11.242 -10.159 -2.278 1.00 54.28 193 ASN A C 1
ATOM 1598 O O . ASN A 1 193 ? 11.800 -9.490 -3.148 1.00 54.28 193 ASN A O 1
ATOM 1602 N N . HIS A 1 194 ? 10.037 -10.694 -2.481 1.00 66.25 194 HIS A N 1
ATOM 1603 C CA . HIS A 1 194 ? 9.249 -10.415 -3.674 1.00 66.25 194 HIS A CA 1
ATOM 1604 C C . HIS A 1 194 ? 8.505 -9.102 -3.487 1.00 66.25 194 HIS A C 1
ATOM 1606 O O . HIS A 1 194 ? 7.493 -9.018 -2.793 1.00 66.25 194 HIS A O 1
ATOM 1612 N N . HIS A 1 195 ? 9.050 -8.071 -4.116 1.00 79.25 195 HIS A N 1
ATOM 1613 C CA . HIS A 1 195 ? 8.462 -6.750 -4.148 1.00 79.25 195 HIS A CA 1
ATOM 1614 C C . HIS A 1 195 ? 7.726 -6.528 -5.463 1.00 79.25 195 HIS A C 1
ATOM 1616 O O . HIS A 1 195 ? 8.245 -6.841 -6.536 1.00 79.25 195 HIS A O 1
ATOM 1622 N N . VAL A 1 196 ? 6.527 -5.957 -5.380 1.00 81.69 196 VAL A N 1
ATOM 1623 C CA . VAL A 1 196 ? 5.813 -5.459 -6.554 1.00 81.69 196 VAL A CA 1
ATOM 1624 C C . VAL A 1 196 ? 6.142 -3.990 -6.726 1.00 81.69 196 VAL A C 1
ATOM 1626 O O . VAL A 1 196 ? 5.952 -3.183 -5.814 1.00 81.69 196 VAL A O 1
ATOM 1629 N N . TYR A 1 197 ? 6.640 -3.659 -7.911 1.00 83.56 197 TYR A N 1
ATOM 1630 C CA . TYR A 1 197 ? 6.957 -2.300 -8.310 1.00 83.56 197 TYR A CA 1
ATOM 1631 C C . TYR A 1 197 ? 5.816 -1.756 -9.164 1.00 83.56 197 TYR A C 1
ATOM 1633 O O . TYR A 1 197 ? 5.281 -2.440 -10.036 1.00 83.56 197 TYR A O 1
ATOM 1641 N N . SER A 1 198 ? 5.405 -0.528 -8.896 1.00 82.69 198 SER A N 1
ATOM 1642 C CA . SER A 1 198 ? 4.364 0.172 -9.642 1.00 82.69 198 SER A CA 1
ATOM 1643 C C . SER A 1 198 ? 4.744 1.636 -9.789 1.00 82.69 198 SER A C 1
ATOM 1645 O O . SER A 1 198 ? 5.446 2.192 -8.945 1.00 82.69 198 SER A O 1
ATOM 1647 N N . LEU A 1 199 ? 4.291 2.262 -10.869 1.00 80.25 199 LEU A N 1
ATOM 1648 C CA . LEU A 1 199 ? 4.465 3.692 -11.081 1.00 80.25 199 LEU A CA 1
ATOM 1649 C C . LEU A 1 199 ? 3.176 4.415 -10.734 1.00 80.25 199 LEU A C 1
ATOM 1651 O O . LEU A 1 199 ? 2.095 4.020 -11.167 1.00 80.25 199 LEU A O 1
ATOM 1655 N N . PHE A 1 200 ? 3.308 5.494 -9.976 1.00 78.75 200 PHE A N 1
ATOM 1656 C CA . PHE A 1 200 ? 2.208 6.394 -9.680 1.00 78.75 200 PHE A CA 1
ATOM 1657 C C . PHE A 1 200 ? 2.521 7.795 -10.194 1.00 78.75 200 PHE A C 1
ATOM 1659 O O . PHE A 1 200 ? 3.594 8.339 -9.935 1.00 78.75 200 PHE A O 1
ATOM 1666 N N . HIS A 1 201 ? 1.563 8.381 -10.905 1.00 72.56 201 HIS A N 1
ATOM 1667 C CA . HIS A 1 201 ? 1.642 9.746 -11.405 1.00 72.56 201 HIS A CA 1
ATOM 1668 C C . HIS A 1 201 ? 0.805 10.646 -10.498 1.00 72.56 201 HIS A C 1
ATOM 1670 O O . HIS A 1 201 ? -0.419 10.667 -10.601 1.00 72.56 201 HIS A O 1
ATOM 1676 N N . GLY A 1 202 ? 1.464 11.386 -9.606 1.00 58.91 202 GLY A N 1
ATOM 1677 C CA . GLY A 1 202 ? 0.818 12.445 -8.837 1.00 58.91 202 GLY A CA 1
ATOM 1678 C C . GLY A 1 202 ? 0.651 13.678 -9.718 1.00 58.91 202 GLY A C 1
ATOM 1679 O O . GLY A 1 202 ? 1.638 14.189 -10.255 1.00 58.91 202 GLY A O 1
ATOM 1680 N N . VAL A 1 203 ? -0.581 14.155 -9.883 1.00 60.56 203 VAL A N 1
ATOM 1681 C CA . VAL A 1 203 ? -0.896 15.334 -10.697 1.00 60.56 203 VAL A CA 1
ATOM 1682 C C . VAL A 1 203 ? -1.310 16.464 -9.772 1.00 60.56 203 VAL A C 1
ATOM 1684 O O . VAL A 1 203 ? -2.391 16.438 -9.203 1.00 60.56 203 VAL A O 1
ATOM 1687 N N . ASN A 1 204 ? -0.496 17.505 -9.631 1.00 53.72 204 ASN A N 1
ATOM 1688 C CA . ASN A 1 204 ? -0.926 18.690 -8.892 1.00 53.72 204 ASN A CA 1
ATOM 1689 C C . ASN A 1 204 ? -2.081 19.393 -9.624 1.00 53.72 204 ASN A C 1
ATOM 1691 O O . ASN A 1 204 ? -1.858 20.136 -10.580 1.00 53.72 204 ASN A O 1
ATOM 1695 N N . HIS A 1 205 ? -3.315 19.202 -9.153 1.00 45.94 205 HIS A N 1
ATOM 1696 C CA . HIS A 1 205 ? -4.418 20.094 -9.488 1.00 45.94 205 HIS A CA 1
ATOM 1697 C C . HIS A 1 205 ? -4.254 21.375 -8.674 1.00 45.94 205 HIS A C 1
ATOM 1699 O O . HIS A 1 205 ? -4.763 21.500 -7.563 1.00 45.94 205 HIS A O 1
ATOM 1705 N N . ILE A 1 206 ? -3.524 22.343 -9.225 1.00 44.88 206 ILE A N 1
ATOM 1706 C CA . ILE A 1 206 ? -3.619 23.715 -8.737 1.00 44.88 206 ILE A CA 1
ATOM 1707 C C . ILE A 1 206 ? -5.035 24.172 -9.091 1.00 44.88 206 ILE A C 1
ATOM 1709 O O . ILE A 1 206 ? -5.360 24.343 -10.266 1.00 44.88 206 ILE A O 1
ATOM 1713 N N . SER A 1 207 ? -5.898 24.301 -8.082 1.00 38.59 207 SER A N 1
ATOM 1714 C CA . SER A 1 207 ? -7.205 24.932 -8.254 1.00 38.59 207 SER A CA 1
ATOM 1715 C C . SER A 1 207 ? -6.971 26.322 -8.839 1.00 38.59 207 SER A C 1
ATOM 1717 O O . SER A 1 207 ? -6.242 27.127 -8.258 1.00 38.59 207 SER A O 1
ATOM 1719 N N . ALA A 1 208 ? -7.517 26.576 -10.027 1.00 35.44 208 ALA A N 1
ATOM 1720 C CA . ALA A 1 208 ? -7.351 27.828 -10.747 1.00 35.44 208 ALA A CA 1
ATOM 1721 C C . ALA A 1 208 ? -8.118 28.954 -10.036 1.00 35.44 208 ALA A C 1
ATOM 1723 O O . ALA A 1 208 ? -9.190 29.370 -10.465 1.00 35.44 208 ALA A O 1
ATOM 1724 N N . THR A 1 209 ? -7.579 29.467 -8.933 1.00 40.59 209 THR A N 1
ATOM 1725 C CA . THR A 1 209 ? -8.035 30.723 -8.339 1.00 40.59 209 THR A CA 1
ATOM 1726 C C . THR A 1 209 ? -7.229 31.873 -8.935 1.00 40.59 209 THR A C 1
ATOM 1728 O O . THR A 1 209 ? -6.172 32.212 -8.422 1.00 40.59 209 THR A O 1
ATOM 1731 N N . ASN A 1 210 ? -7.730 32.438 -10.040 1.00 39.31 210 ASN A N 1
ATOM 1732 C CA . ASN A 1 210 ? -7.570 33.825 -10.517 1.00 39.31 210 ASN A CA 1
ATOM 1733 C C . ASN A 1 210 ? -6.237 34.576 -10.290 1.00 39.31 210 ASN A C 1
ATOM 1735 O O . ASN A 1 210 ? -6.241 35.797 -10.125 1.00 39.31 210 ASN A O 1
ATOM 1739 N N . THR A 1 211 ? -5.087 33.916 -10.369 1.00 40.69 211 THR A N 1
ATOM 1740 C CA . THR A 1 211 ? -3.805 34.603 -10.546 1.00 40.69 211 THR A CA 1
ATOM 1741 C C . THR A 1 211 ? -3.107 34.067 -11.787 1.00 40.69 211 THR A C 1
ATOM 1743 O O . THR A 1 211 ? -2.930 32.866 -11.968 1.00 40.69 211 THR A O 1
ATOM 1746 N N . HIS A 1 212 ? -2.740 34.985 -12.683 1.00 38.69 212 HIS A N 1
ATOM 1747 C CA . HIS A 1 212 ? -2.033 34.758 -13.946 1.00 38.69 212 HIS A CA 1
ATOM 1748 C C . HIS A 1 212 ? -0.581 34.275 -13.746 1.00 38.69 212 HIS A C 1
ATOM 1750 O O . HIS A 1 212 ? 0.352 34.793 -14.353 1.00 38.69 212 HIS A O 1
ATOM 1756 N N . THR A 1 213 ? -0.364 33.274 -12.900 1.00 34.94 213 THR A N 1
ATOM 1757 C CA . THR A 1 213 ? 0.896 32.537 -12.829 1.00 34.94 213 THR A CA 1
ATOM 1758 C C . THR A 1 213 ? 0.667 31.166 -13.438 1.00 34.94 213 THR A C 1
ATOM 1760 O O . THR A 1 213 ? 0.170 30.250 -12.787 1.00 34.94 213 THR A O 1
ATOM 1763 N N . THR A 1 214 ? 1.020 31.029 -14.713 1.00 33.16 214 THR A N 1
ATOM 1764 C CA . THR A 1 214 ? 1.145 29.748 -15.411 1.00 33.16 214 THR A CA 1
ATOM 1765 C C . THR A 1 214 ? 2.313 28.956 -14.819 1.00 33.16 214 THR A C 1
ATOM 1767 O O . THR A 1 214 ? 3.383 28.873 -15.418 1.00 33.16 214 THR A O 1
ATOM 1770 N N . SER A 1 215 ? 2.154 28.388 -13.625 1.00 36.47 215 SER A N 1
ATOM 1771 C CA . SER A 1 215 ? 2.992 27.262 -13.217 1.00 36.47 215 SER A CA 1
ATOM 1772 C C . SER A 1 215 ? 2.388 26.011 -13.843 1.00 36.47 215 SER A C 1
ATOM 1774 O O . SER A 1 215 ? 1.271 25.627 -13.497 1.00 36.47 215 SER A O 1
ATOM 1776 N N . LEU A 1 216 ? 3.106 25.412 -14.794 1.00 35.53 216 LEU A N 1
ATOM 1777 C CA . LEU A 1 216 ? 2.790 24.093 -15.344 1.00 35.53 216 LEU A CA 1
ATOM 1778 C C . LEU A 1 216 ? 2.485 23.113 -14.193 1.00 35.53 216 LEU A C 1
ATOM 1780 O O . LEU A 1 216 ? 3.182 23.172 -13.174 1.00 35.53 216 LEU A O 1
ATOM 1784 N N . PRO A 1 217 ? 1.484 22.220 -14.323 1.00 42.72 217 PRO A N 1
ATOM 1785 C CA . PRO A 1 217 ? 1.266 21.167 -13.341 1.00 42.72 217 PRO A CA 1
ATOM 1786 C C . PRO A 1 217 ? 2.565 20.374 -13.201 1.00 42.72 217 PRO A C 1
ATOM 1788 O O . PRO A 1 217 ? 3.026 19.728 -14.141 1.00 42.72 217 PRO A O 1
ATOM 1791 N N . THR A 1 218 ? 3.199 20.463 -12.036 1.00 52.97 218 THR A N 1
ATOM 1792 C CA . THR A 1 218 ? 4.382 19.668 -11.727 1.00 52.97 218 THR A CA 1
ATOM 1793 C C . THR A 1 218 ? 3.907 18.259 -11.410 1.00 52.97 218 THR A C 1
ATOM 1795 O O . THR A 1 218 ? 3.598 17.935 -10.266 1.00 52.97 218 THR A O 1
ATOM 1798 N N . SER A 1 219 ? 3.774 17.420 -12.436 1.00 59.75 219 SER A N 1
ATOM 1799 C CA . SER A 1 219 ? 3.525 15.997 -12.233 1.00 59.75 219 SER A CA 1
ATOM 1800 C C . SER A 1 219 ? 4.752 15.380 -11.564 1.00 59.75 219 SER A C 1
ATOM 1802 O O . SER A 1 219 ? 5.847 15.422 -12.131 1.00 59.75 219 SER A O 1
ATOM 1804 N N . GLN A 1 220 ? 4.595 14.823 -10.364 1.00 70.81 220 GLN A N 1
ATOM 1805 C CA . GLN A 1 220 ? 5.645 14.018 -9.743 1.00 70.81 220 GLN A CA 1
ATOM 1806 C C . GLN A 1 220 ? 5.327 12.545 -9.944 1.00 70.81 220 GLN A C 1
ATOM 1808 O O . GLN A 1 220 ? 4.243 12.071 -9.612 1.00 70.81 220 GLN A O 1
ATOM 1813 N N . MET A 1 221 ? 6.306 11.818 -10.466 1.00 75.50 221 MET A N 1
ATOM 1814 C CA . MET A 1 221 ? 6.233 10.374 -10.590 1.00 75.50 221 MET A CA 1
ATOM 1815 C C . MET A 1 221 ? 6.832 9.719 -9.345 1.00 75.50 221 MET A C 1
ATOM 1817 O O . MET A 1 221 ? 7.899 10.122 -8.870 1.00 75.50 221 MET A O 1
ATOM 1821 N N . TYR A 1 222 ? 6.150 8.703 -8.832 1.00 79.12 222 TYR A N 1
ATOM 1822 C CA . TYR A 1 222 ? 6.590 7.901 -7.702 1.00 79.12 222 TYR A CA 1
ATOM 1823 C C . TYR A 1 222 ? 6.810 6.459 -8.132 1.00 79.12 222 TYR A C 1
ATOM 1825 O O . TYR A 1 222 ? 5.965 5.867 -8.806 1.00 79.12 222 TYR A O 1
ATOM 1833 N N . LEU A 1 223 ? 7.920 5.884 -7.674 1.00 83.94 223 LEU A N 1
ATOM 1834 C CA . LEU A 1 223 ? 8.066 4.441 -7.604 1.00 83.94 223 LEU A CA 1
ATOM 1835 C C . LEU A 1 223 ? 7.383 3.963 -6.324 1.00 83.94 223 LEU A C 1
ATOM 1837 O O . LEU A 1 223 ? 7.784 4.334 -5.219 1.00 83.94 223 LEU A O 1
ATOM 1841 N N . VAL A 1 224 ? 6.368 3.129 -6.488 1.00 85.75 224 VAL A N 1
ATOM 1842 C CA . VAL A 1 224 ? 5.671 2.448 -5.406 1.00 85.75 224 VAL A CA 1
ATOM 1843 C C . VAL A 1 224 ? 6.217 1.030 -5.320 1.00 85.75 224 VAL A C 1
ATOM 1845 O O . VAL A 1 224 ? 6.118 0.272 -6.282 1.00 85.75 224 VAL A O 1
ATOM 1848 N N . ILE A 1 225 ? 6.805 0.675 -4.182 1.00 86.31 225 ILE A N 1
ATOM 1849 C CA . ILE A 1 225 ? 7.303 -0.678 -3.917 1.00 86.31 225 ILE A CA 1
ATOM 1850 C C . ILE A 1 225 ? 6.422 -1.278 -2.836 1.00 86.31 225 ILE A C 1
ATOM 1852 O O . ILE A 1 225 ? 6.236 -0.661 -1.790 1.00 86.31 225 ILE A O 1
ATOM 1856 N N . THR A 1 226 ? 5.882 -2.466 -3.079 1.00 87.12 226 THR A N 1
ATOM 1857 C CA . THR A 1 226 ? 4.906 -3.112 -2.197 1.00 87.12 226 THR A CA 1
ATOM 1858 C C . THR A 1 226 ? 5.303 -4.538 -1.849 1.00 87.12 226 THR A C 1
ATOM 1860 O O . THR A 1 226 ? 5.975 -5.218 -2.623 1.00 87.12 226 THR A O 1
ATOM 1863 N N . SER A 1 227 ? 4.921 -4.976 -0.652 1.00 85.62 227 SER A N 1
ATOM 1864 C CA . SER A 1 227 ? 5.207 -6.305 -0.114 1.00 85.62 227 SER A CA 1
ATOM 1865 C C . SER A 1 227 ? 4.031 -6.816 0.710 1.00 85.62 227 SER A C 1
ATOM 1867 O O . SER A 1 227 ? 3.434 -6.067 1.486 1.00 85.62 227 SER A O 1
ATOM 1869 N N . GLY A 1 228 ? 3.711 -8.103 0.575 1.00 82.06 228 GLY A N 1
ATOM 1870 C CA . GLY A 1 228 ? 2.673 -8.743 1.379 1.00 82.06 228 GLY A CA 1
ATOM 1871 C C . GLY A 1 228 ? 3.120 -8.914 2.831 1.00 82.06 228 GLY A C 1
ATOM 1872 O O . GLY A 1 228 ? 4.254 -9.316 3.093 1.00 82.06 228 GLY A O 1
ATOM 1873 N N . ILE A 1 229 ? 2.225 -8.634 3.777 1.00 79.19 229 ILE A N 1
ATOM 1874 C CA . ILE A 1 229 ? 2.405 -8.930 5.201 1.00 79.19 229 ILE A CA 1
ATOM 1875 C C . ILE A 1 229 ? 1.533 -10.121 5.567 1.00 79.19 229 ILE A C 1
ATOM 1877 O O .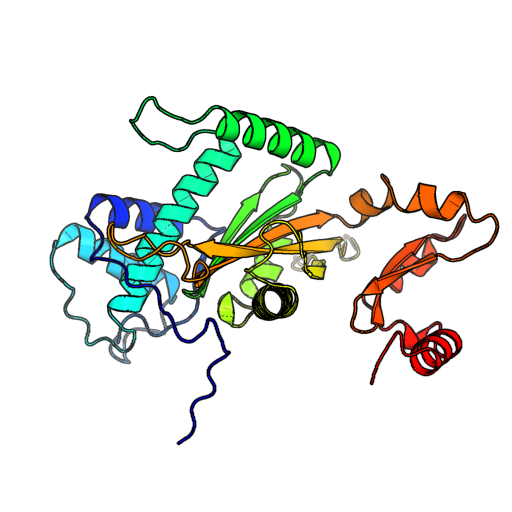 ILE A 1 229 ? 0.332 -10.149 5.284 1.00 79.19 229 ILE A O 1
ATOM 1881 N N . TRP A 1 230 ? 2.131 -11.069 6.281 1.00 75.19 230 TRP A N 1
ATOM 1882 C CA . TRP A 1 230 ? 1.484 -12.302 6.698 1.00 75.19 230 TRP A CA 1
ATOM 1883 C C . TRP A 1 230 ? 1.462 -12.411 8.206 1.00 75.19 230 TRP A C 1
ATOM 1885 O O . TRP A 1 230 ? 2.466 -12.170 8.877 1.00 75.19 230 TRP A O 1
ATOM 1895 N N . MET A 1 231 ? 0.330 -12.851 8.740 1.00 67.94 231 MET A N 1
ATOM 1896 C CA . MET A 1 231 ? 0.283 -13.320 10.113 1.00 67.94 231 MET A CA 1
ATOM 1897 C C . MET A 1 231 ? 0.586 -14.806 10.154 1.00 67.94 231 MET A C 1
ATOM 1899 O O . MET A 1 231 ? 0.057 -15.602 9.374 1.00 67.94 231 MET A O 1
ATOM 1903 N N . ASN A 1 232 ? 1.454 -15.172 11.092 1.00 60.25 232 ASN A N 1
ATOM 1904 C CA . ASN A 1 232 ? 1.694 -16.565 11.401 1.00 60.25 232 ASN A CA 1
ATOM 1905 C C . ASN A 1 232 ? 0.464 -17.137 12.119 1.00 60.25 232 ASN A C 1
ATOM 1907 O O . ASN A 1 232 ? -0.120 -16.480 12.989 1.00 60.25 232 ASN A O 1
ATOM 1911 N N . LYS A 1 233 ? 0.074 -18.366 11.777 1.00 57.94 233 LYS A N 1
ATOM 1912 C CA . LYS A 1 233 ? -0.938 -19.095 12.540 1.00 57.94 233 LYS A CA 1
ATOM 1913 C C . LYS A 1 233 ? -0.410 -19.233 13.966 1.00 57.94 233 LYS A C 1
ATOM 1915 O O . LYS A 1 233 ? 0.666 -19.780 14.184 1.00 57.94 233 LYS A O 1
ATOM 1920 N N . SER A 1 234 ? -1.163 -18.732 14.946 1.00 47.50 234 SER A N 1
ATOM 1921 C CA . SER A 1 234 ? -0.895 -19.036 16.351 1.00 47.50 234 SER A CA 1
ATOM 1922 C C . SER A 1 234 ? -0.868 -20.557 16.495 1.00 47.50 234 SER A C 1
ATOM 1924 O O . SER A 1 234 ? -1.880 -21.232 16.277 1.00 47.50 234 SER A O 1
ATOM 1926 N N . SER A 1 235 ? 0.307 -21.090 16.820 1.00 40.88 235 SER A N 1
ATOM 1927 C CA . SER A 1 235 ? 0.479 -22.475 17.212 1.00 40.88 235 SER A CA 1
ATOM 1928 C C . SER A 1 235 ? -0.415 -22.719 18.423 1.00 40.88 235 SER A C 1
ATOM 1930 O O . SER A 1 235 ? -0.164 -22.248 19.533 1.00 40.88 235 SER A O 1
ATOM 1932 N N . LYS A 1 236 ? -1.500 -23.473 18.233 1.00 40.12 236 LYS A N 1
ATOM 1933 C CA . LYS A 1 236 ? -1.993 -24.267 19.355 1.00 40.12 236 LYS A CA 1
ATOM 1934 C C . LYS A 1 236 ? -0.838 -25.193 19.730 1.00 40.12 236 LYS A C 1
ATOM 1936 O O . LYS A 1 236 ? -0.313 -25.879 18.861 1.00 40.12 236 LYS A O 1
ATOM 1941 N N . ILE A 1 237 ? -0.475 -25.183 21.008 1.00 43.75 237 ILE A N 1
ATOM 1942 C CA . ILE A 1 237 ? 0.718 -25.785 21.634 1.00 43.75 237 ILE A CA 1
ATOM 1943 C C . ILE A 1 237 ? 0.941 -27.293 21.340 1.00 43.75 237 ILE A C 1
ATOM 1945 O O . ILE A 1 237 ? 1.964 -27.828 21.728 1.00 43.75 237 ILE A O 1
ATOM 1949 N N . ASN A 1 238 ? 0.070 -27.977 20.587 1.00 39.22 238 ASN A N 1
ATOM 1950 C CA . ASN A 1 238 ? 0.131 -29.428 20.363 1.00 39.22 238 ASN A CA 1
ATOM 1951 C C . ASN A 1 238 ? -0.031 -29.874 18.887 1.00 39.22 238 ASN A C 1
ATOM 1953 O O . ASN A 1 238 ? -0.470 -30.999 18.657 1.00 39.22 238 ASN A O 1
ATOM 1957 N N . GLN A 1 239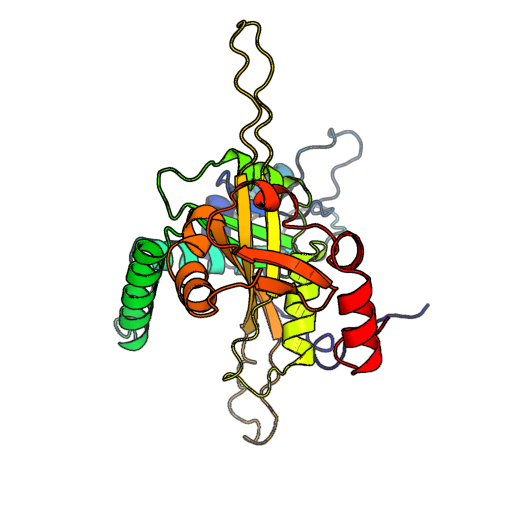 ? 0.249 -29.037 17.876 1.00 43.47 239 GLN A N 1
ATOM 1958 C CA . GLN A 1 239 ? 0.301 -29.526 16.482 1.00 43.47 239 GLN A CA 1
ATOM 1959 C C . GLN A 1 239 ? 1.725 -29.986 16.112 1.00 43.47 239 GLN A C 1
ATOM 1961 O O . GLN A 1 239 ? 2.677 -29.285 16.452 1.00 43.47 239 GLN A O 1
ATOM 1966 N N . PRO A 1 240 ? 1.885 -31.139 15.432 1.00 42.41 240 PRO A N 1
ATOM 1967 C CA . PRO A 1 240 ? 3.191 -31.628 14.999 1.00 42.41 240 PRO A CA 1
ATOM 1968 C C . PRO A 1 240 ? 3.858 -30.634 14.037 1.00 42.41 240 PRO A C 1
ATOM 1970 O O . PRO A 1 240 ? 3.204 -30.096 13.145 1.00 42.41 240 PRO A O 1
ATOM 1973 N N . GLU A 1 241 ? 5.168 -30.435 14.204 1.00 48.34 241 GLU A N 1
ATOM 1974 C CA . GLU A 1 241 ? 6.028 -29.463 13.496 1.00 48.34 241 GLU A CA 1
ATOM 1975 C C . GLU A 1 241 ? 6.084 -29.617 11.959 1.00 48.34 241 GLU A C 1
ATOM 1977 O O . GLU A 1 241 ? 6.727 -28.818 11.287 1.00 48.34 241 GLU A O 1
ATOM 1982 N N . ASN A 1 242 ? 5.384 -30.600 11.385 1.00 44.28 242 ASN A N 1
ATOM 1983 C CA . ASN A 1 242 ? 5.386 -30.899 9.950 1.00 44.28 242 ASN A CA 1
ATOM 1984 C C . ASN A 1 242 ? 4.209 -30.294 9.159 1.00 44.28 242 ASN A C 1
ATOM 1986 O O . ASN A 1 242 ? 4.132 -30.503 7.949 1.00 44.28 242 ASN A O 1
ATOM 1990 N N . GLU A 1 243 ? 3.289 -29.546 9.780 1.00 47.78 243 GLU A N 1
ATOM 1991 C CA . GLU A 1 243 ? 2.362 -28.705 9.008 1.00 47.78 243 GLU A CA 1
ATOM 1992 C C . GLU A 1 243 ? 3.079 -27.406 8.620 1.00 47.78 243 GLU A C 1
ATOM 1994 O O . GLU A 1 243 ? 3.299 -26.544 9.471 1.00 47.78 243 GLU A O 1
ATOM 1999 N N . THR A 1 244 ? 3.424 -27.262 7.333 1.00 50.47 244 THR A N 1
ATOM 2000 C CA . THR A 1 244 ? 3.860 -26.000 6.707 1.00 50.47 244 THR A CA 1
ATOM 2001 C C . THR A 1 244 ? 3.080 -24.834 7.309 1.00 50.47 244 THR A C 1
ATOM 2003 O O . THR A 1 244 ? 1.842 -24.846 7.274 1.00 50.47 244 THR A O 1
ATOM 2006 N N . ALA A 1 245 ? 3.779 -23.870 7.915 1.00 51.41 245 ALA A N 1
ATOM 2007 C CA . ALA A 1 245 ? 3.163 -22.739 8.595 1.00 51.41 245 ALA A CA 1
ATOM 2008 C C . ALA A 1 245 ? 2.156 -22.060 7.654 1.00 51.41 245 ALA A C 1
ATOM 2010 O O . ALA A 1 245 ? 2.521 -21.418 6.674 1.00 51.41 245 ALA A O 1
ATOM 2011 N N . ARG A 1 246 ? 0.857 -22.251 7.911 1.00 57.81 246 ARG A N 1
ATOM 2012 C CA . ARG A 1 246 ? -0.196 -21.673 7.070 1.00 57.81 246 ARG A CA 1
ATOM 2013 C C . ARG A 1 246 ? -0.290 -20.187 7.390 1.00 57.81 246 ARG A C 1
ATOM 2015 O O . ARG A 1 246 ? -0.868 -19.795 8.403 1.00 57.81 246 ARG A O 1
ATOM 2022 N N . HIS A 1 247 ? 0.334 -19.378 6.549 1.00 64.50 247 HIS A N 1
ATOM 2023 C CA . HIS A 1 247 ? 0.337 -17.927 6.638 1.00 64.50 247 HIS A CA 1
ATOM 2024 C C . HIS A 1 247 ? -0.989 -17.356 6.123 1.00 64.50 247 HIS A C 1
ATOM 2026 O O . HIS A 1 247 ? -1.500 -17.794 5.097 1.00 64.50 247 HIS A O 1
ATOM 2032 N N . VAL A 1 248 ? -1.560 -16.373 6.823 1.00 70.06 248 VAL A N 1
ATOM 2033 C CA . VAL A 1 248 ? -2.779 -15.675 6.370 1.00 70.06 248 VAL A CA 1
ATOM 2034 C C . VAL A 1 248 ? -2.411 -14.237 6.014 1.00 70.06 248 VAL A C 1
ATOM 2036 O O . VAL A 1 248 ? -1.735 -13.593 6.828 1.00 70.06 248 VAL A O 1
ATOM 2039 N N . PRO A 1 249 ? -2.820 -13.709 4.842 1.00 74.56 249 PRO A N 1
ATOM 2040 C CA . PRO A 1 249 ? -2.473 -12.347 4.473 1.00 74.56 249 PRO A CA 1
ATOM 2041 C C . PRO A 1 249 ? -3.176 -11.388 5.429 1.00 74.56 249 PRO A C 1
ATOM 2043 O O . PRO A 1 249 ? -4.388 -11.482 5.667 1.00 74.56 249 PRO A O 1
ATOM 2046 N N . PHE A 1 250 ? -2.388 -10.486 5.993 1.00 80.75 250 PHE A N 1
ATOM 2047 C CA . PHE A 1 250 ? -2.852 -9.391 6.832 1.00 80.75 250 PHE A CA 1
ATOM 2048 C C . PHE A 1 250 ? -3.090 -8.136 5.995 1.00 80.75 250 PHE A C 1
ATOM 2050 O O . PHE A 1 250 ? -4.109 -7.464 6.139 1.00 80.75 250 PHE A O 1
ATOM 2057 N N . GLY A 1 251 ? -2.161 -7.845 5.089 1.00 86.19 251 GLY A N 1
ATOM 2058 C CA . GLY A 1 251 ? -2.227 -6.661 4.254 1.00 86.19 251 GLY A CA 1
ATOM 2059 C C . GLY A 1 251 ? -1.023 -6.530 3.338 1.00 86.19 251 GLY A C 1
ATOM 2060 O O . GLY A 1 251 ? -0.248 -7.469 3.158 1.00 86.19 251 GLY A O 1
ATOM 2061 N N . VAL A 1 252 ? -0.867 -5.338 2.788 1.00 88.19 252 VAL A N 1
ATOM 2062 C CA . VAL A 1 252 ? 0.201 -4.933 1.889 1.00 88.19 252 VAL A CA 1
ATOM 2063 C C . VAL A 1 252 ? 0.863 -3.690 2.456 1.00 88.19 252 VAL A C 1
ATOM 2065 O O . VAL A 1 252 ? 0.230 -2.653 2.658 1.00 88.19 252 VAL A O 1
ATOM 2068 N N . PHE A 1 253 ? 2.153 -3.819 2.714 1.00 90.38 253 PHE A N 1
ATOM 2069 C CA . PHE A 1 253 ? 3.034 -2.717 3.049 1.00 90.38 253 PHE A CA 1
ATOM 2070 C C . PHE A 1 253 ? 3.567 -2.086 1.773 1.00 90.38 253 PHE A C 1
ATOM 2072 O O . PHE A 1 253 ? 3.892 -2.812 0.833 1.00 90.38 253 PHE A O 1
ATOM 2079 N N . GLY A 1 254 ? 3.726 -0.768 1.752 1.00 89.56 254 GLY A N 1
ATOM 2080 C CA . GLY A 1 254 ? 4.383 -0.110 0.640 1.00 89.56 254 GLY A CA 1
ATOM 2081 C C . GLY A 1 254 ? 5.166 1.136 1.013 1.00 89.56 254 GLY A C 1
ATOM 2082 O O . GLY A 1 254 ? 4.893 1.815 2.002 1.00 89.56 254 GLY A O 1
ATOM 2083 N N . VAL A 1 255 ? 6.152 1.433 0.177 1.00 89.69 255 VAL A N 1
ATOM 2084 C CA . VAL A 1 255 ? 6.956 2.654 0.206 1.00 89.69 255 VAL A CA 1
ATOM 2085 C C . VAL A 1 255 ? 6.752 3.416 -1.095 1.00 89.69 255 VAL A C 1
ATOM 2087 O O . VAL A 1 255 ? 6.601 2.812 -2.158 1.00 89.69 255 VAL A O 1
ATOM 2090 N N . MET A 1 256 ? 6.766 4.744 -1.019 1.00 87.88 256 MET A N 1
ATOM 2091 C CA . MET A 1 256 ? 6.753 5.611 -2.192 1.00 87.88 256 MET A CA 1
ATOM 2092 C C . MET A 1 256 ? 8.007 6.469 -2.221 1.00 87.88 256 MET A C 1
ATOM 2094 O O . MET A 1 256 ? 8.258 7.277 -1.317 1.00 87.88 256 MET A O 1
ATOM 2098 N N . LEU A 1 257 ? 8.765 6.305 -3.297 1.00 84.38 257 LEU A N 1
ATOM 2099 C CA . LEU A 1 257 ? 10.005 7.016 -3.560 1.00 84.38 257 LEU A CA 1
ATOM 2100 C C . LEU A 1 257 ? 9.779 7.986 -4.722 1.00 84.38 257 LEU A C 1
ATOM 2102 O O . LEU A 1 257 ? 9.197 7.582 -5.733 1.00 84.38 257 LEU A O 1
ATOM 2106 N N . PRO A 1 258 ? 10.218 9.250 -4.625 1.00 78.31 258 PRO A N 1
ATOM 2107 C CA . PRO A 1 258 ? 10.201 10.134 -5.781 1.00 78.31 258 PRO A CA 1
ATOM 2108 C C . PRO A 1 258 ? 11.127 9.560 -6.857 1.00 78.31 258 PRO A C 1
ATOM 2110 O O . PRO A 1 258 ? 12.263 9.162 -6.582 1.00 78.31 258 PRO A O 1
ATOM 2113 N N . TYR A 1 259 ? 10.653 9.530 -8.100 1.00 71.50 259 TYR A N 1
ATOM 2114 C CA . TYR A 1 259 ? 11.382 8.907 -9.206 1.00 71.50 259 TYR A CA 1
ATOM 2115 C C . TYR A 1 259 ? 12.797 9.489 -9.398 1.00 71.50 259 TYR A C 1
ATOM 2117 O O . TYR A 1 259 ? 13.749 8.769 -9.699 1.00 71.50 259 TYR A O 1
ATOM 2125 N N . THR A 1 260 ? 12.960 10.792 -9.149 1.00 68.75 260 THR A N 1
ATOM 2126 C CA . THR A 1 260 ? 14.249 11.495 -9.226 1.00 68.75 260 THR A CA 1
ATOM 2127 C C . THR A 1 260 ? 15.310 10.921 -8.293 1.00 68.75 260 THR A C 1
ATOM 2129 O O . THR A 1 260 ? 16.478 10.901 -8.667 1.00 68.75 260 THR A O 1
ATOM 2132 N N . THR A 1 261 ? 14.921 10.432 -7.114 1.00 65.81 261 THR A N 1
ATOM 2133 C CA . THR A 1 261 ? 15.862 9.869 -6.138 1.00 65.81 261 THR A CA 1
ATOM 2134 C C . THR A 1 261 ? 16.330 8.478 -6.540 1.00 65.81 261 THR A C 1
ATOM 2136 O O . THR A 1 261 ? 17.509 8.165 -6.415 1.00 65.81 261 THR A O 1
ATOM 2139 N N . VAL A 1 262 ? 15.438 7.647 -7.084 1.00 62.62 262 VAL A N 1
ATOM 2140 C CA . VAL A 1 262 ? 15.813 6.290 -7.515 1.00 62.62 262 VAL A CA 1
ATOM 2141 C C . VAL A 1 262 ? 16.749 6.333 -8.728 1.00 62.62 262 VAL A C 1
ATOM 2143 O O . VAL A 1 262 ? 17.645 5.500 -8.866 1.00 62.62 262 VAL A O 1
ATOM 2146 N N . ARG A 1 263 ? 16.590 7.342 -9.594 1.00 60.53 263 ARG A N 1
ATOM 2147 C CA . ARG A 1 263 ? 17.463 7.541 -10.756 1.00 60.53 263 ARG A CA 1
ATOM 2148 C C . ARG A 1 263 ? 18.918 7.836 -10.367 1.00 60.53 263 ARG A C 1
ATOM 2150 O O . ARG A 1 263 ? 19.808 7.419 -11.103 1.00 60.53 263 ARG A O 1
ATOM 2157 N N . SER A 1 264 ? 19.158 8.560 -9.270 1.00 54.50 264 SER A N 1
ATOM 2158 C CA . SER A 1 264 ? 20.470 9.151 -8.976 1.00 54.50 264 SER A CA 1
ATOM 2159 C C . SER A 1 264 ? 21.460 8.243 -8.250 1.00 54.50 264 SER A C 1
ATOM 2161 O O . SER A 1 264 ? 22.643 8.556 -8.268 1.00 54.50 264 SER A O 1
ATOM 2163 N N . THR A 1 265 ? 21.022 7.175 -7.577 1.00 55.97 265 THR A N 1
ATOM 2164 C CA . THR A 1 265 ? 21.908 6.444 -6.649 1.00 55.97 265 THR A CA 1
ATOM 2165 C C . THR A 1 265 ? 22.468 5.129 -7.189 1.00 55.97 265 THR A C 1
ATOM 2167 O O . THR A 1 265 ? 23.552 4.739 -6.768 1.00 55.97 265 THR A O 1
ATOM 2170 N N . HIS A 1 266 ? 21.791 4.444 -8.123 1.00 58.19 266 HIS A N 1
ATOM 2171 C CA . HIS A 1 266 ? 22.230 3.101 -8.552 1.00 58.19 266 HIS A CA 1
ATOM 2172 C C . HIS A 1 266 ? 22.049 2.773 -10.041 1.00 58.19 266 HIS A C 1
ATOM 2174 O O . HIS A 1 266 ? 22.865 2.046 -10.609 1.00 58.19 266 HIS A O 1
ATOM 2180 N N . PHE A 1 267 ? 21.004 3.284 -10.700 1.00 64.88 267 PHE A N 1
ATOM 2181 C CA . PHE A 1 267 ? 20.710 2.895 -12.085 1.00 64.88 267 PHE A CA 1
ATOM 2182 C C . PHE A 1 267 ? 21.534 3.669 -13.123 1.00 64.88 267 PHE A C 1
ATOM 2184 O O . PHE A 1 267 ? 21.960 3.096 -14.128 1.00 64.88 267 PHE A O 1
ATOM 2191 N N . SER A 1 268 ? 21.807 4.954 -12.871 1.00 62.69 268 SER A N 1
ATOM 2192 C CA . SER A 1 268 ? 22.677 5.767 -13.728 1.00 62.69 268 SER A CA 1
ATOM 2193 C C . SER A 1 268 ? 24.060 5.146 -13.879 1.00 62.69 268 SER A C 1
ATOM 2195 O O . SER A 1 268 ? 24.564 5.051 -14.993 1.00 62.69 268 SER A O 1
ATOM 2197 N N . ASP A 1 269 ? 24.629 4.657 -12.781 1.00 65.19 269 ASP A N 1
ATOM 2198 C CA . ASP A 1 269 ? 26.011 4.178 -12.724 1.00 65.19 269 ASP A CA 1
ATOM 2199 C C . ASP A 1 269 ? 26.170 2.803 -13.371 1.00 65.19 269 ASP A C 1
ATOM 2201 O O . ASP A 1 269 ? 27.194 2.515 -13.992 1.00 65.19 269 ASP A O 1
ATOM 2205 N N . LEU A 1 270 ? 25.146 1.949 -13.264 1.00 65.69 270 LEU A N 1
ATOM 2206 C CA . LEU A 1 270 ? 25.116 0.660 -13.952 1.00 65.69 270 LEU A CA 1
ATOM 2207 C C . LEU A 1 270 ? 25.070 0.851 -15.473 1.00 65.69 270 LEU A C 1
ATOM 2209 O O . LEU A 1 270 ? 25.754 0.143 -16.208 1.00 65.69 270 LEU A O 1
ATOM 2213 N N . CYS A 1 271 ? 24.300 1.834 -15.935 1.00 68.75 271 CYS A N 1
ATOM 2214 C CA . CYS A 1 271 ? 24.131 2.119 -17.355 1.00 68.75 271 CYS A CA 1
ATOM 2215 C C . CYS A 1 271 ? 25.241 2.974 -17.954 1.00 68.75 271 CYS A C 1
ATOM 2217 O O . CYS A 1 271 ? 25.576 2.787 -19.117 1.00 68.75 271 CYS A O 1
ATOM 2219 N N . ALA A 1 272 ? 25.872 3.845 -17.167 1.00 65.44 272 ALA A N 1
ATOM 2220 C CA . ALA A 1 272 ? 27.039 4.608 -17.598 1.00 65.44 272 ALA A CA 1
ATOM 2221 C C . ALA A 1 272 ? 28.238 3.709 -17.947 1.00 65.44 272 ALA A C 1
ATOM 2223 O O . ALA A 1 272 ? 29.081 4.112 -18.736 1.00 65.44 272 ALA A O 1
ATOM 2224 N N . LYS A 1 273 ? 28.300 2.483 -17.402 1.00 66.00 273 LYS A N 1
ATOM 2225 C CA . LYS A 1 273 ? 29.312 1.469 -17.759 1.00 66.00 273 LYS A CA 1
ATOM 2226 C C . LYS A 1 273 ? 29.071 0.808 -19.120 1.00 66.00 273 LYS A C 1
ATOM 2228 O O . LYS A 1 273 ? 29.935 0.083 -19.602 1.00 66.00 273 LYS A O 1
ATOM 2233 N N . LEU A 1 274 ? 27.893 0.995 -19.710 1.00 64.62 274 LEU A N 1
ATOM 2234 C CA . LEU A 1 274 ? 27.546 0.494 -21.034 1.00 64.62 274 LEU A CA 1
ATOM 2235 C C . LEU A 1 274 ? 27.722 1.659 -22.012 1.00 64.62 274 LEU A C 1
ATOM 2237 O O . LEU A 1 274 ? 26.765 2.370 -22.302 1.00 64.62 274 LEU A O 1
ATOM 2241 N N . ASP A 1 275 ? 28.954 1.859 -22.489 1.00 57.88 275 ASP A N 1
ATOM 2242 C CA . ASP A 1 275 ? 29.479 3.035 -23.218 1.00 57.88 275 ASP A CA 1
ATOM 2243 C C . ASP A 1 275 ? 28.671 3.559 -24.441 1.00 57.88 275 ASP A C 1
ATOM 2245 O O . ASP A 1 275 ? 29.108 4.497 -25.105 1.00 57.88 275 ASP A O 1
ATOM 2249 N N . SER A 1 276 ? 27.505 3.003 -24.798 1.00 56.94 276 SER A N 1
ATOM 2250 C CA . SER A 1 276 ? 26.689 3.493 -25.930 1.00 56.94 276 SER A CA 1
ATOM 2251 C C . SER A 1 276 ? 25.196 3.100 -25.937 1.00 56.94 276 SER A C 1
ATOM 2253 O O . SER A 1 276 ? 24.530 3.266 -26.959 1.00 56.94 276 SER A O 1
ATOM 2255 N N . GLY A 1 277 ? 24.633 2.590 -24.835 1.00 70.19 277 GLY A N 1
ATOM 2256 C CA . GLY A 1 277 ? 23.268 2.036 -24.825 1.00 70.19 277 GLY A CA 1
ATOM 2257 C C . GLY A 1 277 ? 22.204 2.903 -24.144 1.00 70.19 277 GLY A C 1
ATOM 2258 O O . GLY A 1 277 ? 22.486 3.605 -23.174 1.00 70.19 277 GLY A O 1
ATOM 2259 N N . ILE A 1 278 ? 20.951 2.790 -24.605 1.00 78.25 278 ILE A N 1
ATOM 2260 C CA . ILE A 1 278 ? 19.782 3.123 -23.778 1.00 78.25 278 ILE A CA 1
ATOM 2261 C C . ILE A 1 278 ? 19.476 1.905 -22.914 1.00 78.25 278 ILE A C 1
ATOM 2263 O O . ILE A 1 278 ? 19.269 0.805 -23.426 1.00 78.25 278 ILE A O 1
ATOM 2267 N N . CYS A 1 279 ? 19.429 2.107 -21.607 1.00 81.62 279 CYS A N 1
ATOM 2268 C CA . CYS A 1 279 ? 18.989 1.097 -20.668 1.00 81.62 279 CYS A CA 1
ATOM 2269 C C . CYS A 1 279 ? 17.530 1.288 -20.293 1.00 81.62 279 CYS A C 1
ATOM 2271 O O . CYS A 1 279 ? 17.114 2.399 -19.951 1.00 81.62 279 CYS A O 1
ATOM 2273 N N . TYR A 1 280 ? 16.819 0.170 -20.199 1.00 83.44 280 TYR A N 1
ATOM 2274 C CA . TYR A 1 280 ? 15.464 0.114 -19.679 1.00 83.44 280 TYR A CA 1
ATOM 2275 C C . TYR A 1 280 ? 15.396 -0.865 -18.505 1.00 83.44 280 TYR A C 1
ATOM 2277 O O . TYR A 1 280 ? 15.970 -1.951 -18.566 1.00 83.44 280 TYR A O 1
ATOM 2285 N N . ILE A 1 281 ? 14.665 -0.498 -17.455 1.00 84.62 281 ILE A N 1
ATOM 2286 C CA . ILE A 1 281 ? 14.065 -1.473 -16.536 1.00 84.62 281 ILE A CA 1
ATOM 2287 C C . ILE A 1 281 ? 12.603 -1.553 -16.932 1.00 84.62 281 ILE A C 1
ATOM 2289 O O . ILE A 1 281 ? 11.922 -0.528 -16.974 1.00 84.62 281 ILE A O 1
ATOM 2293 N N . ILE A 1 282 ? 12.139 -2.759 -17.225 1.00 86.25 282 ILE A N 1
ATOM 2294 C CA . ILE A 1 282 ? 10.780 -3.038 -17.679 1.00 86.25 282 ILE A CA 1
ATOM 2295 C C . ILE A 1 282 ? 10.153 -3.987 -16.657 1.00 86.25 282 ILE A C 1
ATOM 2297 O O . ILE A 1 282 ? 10.832 -4.896 -16.173 1.00 86.25 282 ILE A O 1
ATOM 2301 N N . ASP A 1 283 ? 8.895 -3.755 -16.290 1.00 83.62 283 ASP A N 1
ATOM 2302 C CA . ASP A 1 283 ? 8.174 -4.662 -15.401 1.00 83.62 283 ASP A CA 1
ATOM 2303 C C . ASP A 1 283 ? 7.745 -5.955 -16.123 1.00 83.62 283 ASP A C 1
ATOM 2305 O O . ASP A 1 283 ? 7.896 -6.112 -17.336 1.00 83.62 283 ASP A O 1
ATOM 2309 N N . GLU A 1 284 ? 7.200 -6.909 -15.368 1.00 80.75 284 GLU A N 1
ATOM 2310 C CA . GLU A 1 284 ? 6.771 -8.212 -15.899 1.00 80.75 284 GLU A CA 1
ATOM 2311 C C . GLU A 1 284 ? 5.626 -8.126 -16.930 1.00 80.75 284 GLU A C 1
ATOM 2313 O O . GLU A 1 284 ? 5.366 -9.106 -17.626 1.00 80.75 284 GLU A O 1
ATOM 2318 N N . HIS A 1 285 ? 4.971 -6.967 -17.059 1.00 83.88 285 HIS A N 1
ATOM 2319 C CA . HIS A 1 285 ? 3.900 -6.709 -18.024 1.00 83.88 285 HIS A CA 1
ATOM 2320 C C . HIS A 1 285 ? 4.369 -5.864 -19.215 1.00 83.88 285 HIS A C 1
ATOM 2322 O O . HIS A 1 285 ? 3.559 -5.506 -20.070 1.00 83.88 285 HIS A O 1
ATOM 2328 N N . GLY A 1 286 ? 5.663 -5.547 -19.299 1.00 85.38 286 GLY A N 1
ATOM 2329 C CA . GLY A 1 286 ? 6.219 -4.803 -20.422 1.00 85.38 286 GLY A CA 1
ATOM 2330 C C . GLY A 1 286 ? 6.135 -3.283 -20.278 1.00 85.38 286 GLY A C 1
ATOM 2331 O O . GLY A 1 286 ? 6.364 -2.589 -21.266 1.00 85.38 286 GLY A O 1
ATOM 2332 N N . TYR A 1 287 ? 5.825 -2.735 -19.099 1.00 86.44 287 TYR A N 1
ATOM 2333 C CA . TYR A 1 287 ? 5.823 -1.284 -18.880 1.00 86.44 287 TYR A CA 1
ATOM 2334 C C . TYR A 1 287 ? 7.195 -0.779 -18.459 1.00 86.44 287 TYR A C 1
ATOM 2336 O O . TYR A 1 287 ? 7.898 -1.406 -17.664 1.00 86.44 287 TYR A O 1
ATOM 2344 N N . ILE A 1 288 ? 7.577 0.383 -18.980 1.00 85.19 288 ILE A N 1
ATOM 2345 C CA . ILE A 1 288 ? 8.878 0.970 -18.686 1.00 85.19 288 ILE A CA 1
ATOM 2346 C C . ILE A 1 288 ? 8.869 1.562 -17.275 1.00 85.19 288 ILE A C 1
ATOM 2348 O O . ILE A 1 288 ? 8.150 2.519 -17.001 1.00 85.19 288 ILE A O 1
ATOM 2352 N N . MET A 1 289 ? 9.703 1.015 -16.395 1.00 81.12 289 MET A N 1
ATOM 2353 C CA . MET A 1 289 ? 9.879 1.469 -15.016 1.00 81.12 289 MET A CA 1
ATOM 2354 C C . MET A 1 289 ? 11.013 2.476 -14.889 1.00 81.12 289 MET A C 1
ATOM 2356 O O . MET A 1 289 ? 10.863 3.449 -14.164 1.00 81.12 289 MET A O 1
ATOM 2360 N N . PHE A 1 290 ? 12.132 2.253 -15.586 1.00 79.12 290 PHE A N 1
ATOM 2361 C CA . PHE A 1 290 ? 13.270 3.174 -15.606 1.00 79.12 290 PHE A CA 1
ATOM 2362 C C . PHE A 1 290 ? 13.876 3.289 -16.993 1.00 79.12 290 PHE A C 1
ATOM 2364 O O . PHE A 1 290 ? 13.931 2.307 -17.730 1.00 79.12 290 PHE A O 1
ATOM 2371 N N . ILE A 1 291 ? 14.395 4.477 -17.304 1.00 77.38 291 ILE A N 1
ATOM 2372 C CA . ILE A 1 291 ? 15.160 4.750 -18.522 1.00 77.38 291 ILE A CA 1
ATOM 2373 C C . ILE A 1 291 ? 16.425 5.508 -18.144 1.00 77.38 291 ILE A C 1
ATOM 2375 O O . ILE A 1 291 ? 16.372 6.508 -17.421 1.00 77.38 291 ILE A O 1
ATOM 2379 N N . SER A 1 292 ? 17.563 5.036 -18.640 1.00 74.88 292 SER A N 1
ATOM 2380 C CA . SER A 1 292 ? 18.834 5.743 -18.543 1.00 74.88 292 SER A CA 1
ATOM 2381 C C . SER A 1 292 ? 19.483 5.768 -19.913 1.00 74.88 292 SER A C 1
ATOM 2383 O O . SER A 1 292 ? 19.719 4.725 -20.518 1.00 74.88 292 SER A O 1
ATOM 2385 N N . GLN A 1 293 ? 19.761 6.972 -20.396 1.00 70.12 293 GLN A N 1
ATOM 2386 C CA . GLN A 1 293 ? 20.559 7.206 -21.584 1.00 70.12 293 GLN A CA 1
ATOM 2387 C C . GLN A 1 293 ? 21.595 8.280 -21.241 1.00 70.12 293 GLN A C 1
ATOM 2389 O O . GLN A 1 293 ? 21.209 9.364 -20.782 1.00 70.12 293 GLN A O 1
ATOM 2394 N N . PRO A 1 294 ? 22.896 8.020 -21.445 1.00 62.06 294 PRO A N 1
ATOM 2395 C CA . PRO A 1 294 ? 23.915 9.048 -21.299 1.00 62.06 294 PRO A CA 1
ATOM 2396 C C . PRO A 1 294 ? 23.598 10.255 -22.199 1.00 62.06 294 PRO A C 1
ATOM 2398 O O . PRO A 1 294 ? 23.403 10.108 -23.403 1.00 62.06 294 PRO A O 1
ATOM 2401 N N . GLY A 1 295 ? 23.516 11.452 -21.611 1.00 57.34 295 GLY A N 1
ATOM 2402 C CA . GLY A 1 295 ? 23.367 12.714 -22.349 1.00 57.34 295 GLY A CA 1
ATOM 2403 C C . GLY A 1 295 ? 21.961 13.077 -22.852 1.00 57.34 295 GLY A C 1
ATOM 2404 O O . GLY A 1 295 ? 21.831 14.117 -23.491 1.00 57.34 295 GLY A O 1
ATOM 2405 N N . VAL A 1 296 ? 20.911 12.293 -22.560 1.00 59.12 296 VAL A N 1
ATOM 2406 C CA . VAL A 1 296 ? 19.533 12.581 -23.021 1.00 59.12 296 VAL A CA 1
ATOM 2407 C C . VAL A 1 296 ? 18.544 12.577 -21.850 1.00 59.12 296 VAL A C 1
ATOM 2409 O O . VAL A 1 296 ? 18.360 11.570 -21.167 1.00 59.12 296 VAL A O 1
ATOM 2412 N N . ILE A 1 297 ? 17.896 13.722 -21.607 1.00 59.06 297 ILE A N 1
ATOM 2413 C CA . ILE A 1 297 ? 16.868 13.906 -20.560 1.00 59.06 297 ILE A CA 1
ATOM 2414 C C . ILE A 1 297 ? 15.451 13.635 -21.108 1.00 59.06 297 ILE A C 1
ATOM 2416 O O . ILE A 1 297 ? 14.560 13.270 -20.345 1.00 59.06 297 ILE A O 1
ATOM 2420 N N . ASP A 1 298 ? 15.251 13.719 -22.424 1.00 58.06 298 ASP A N 1
ATOM 2421 C CA . ASP A 1 298 ? 13.917 13.824 -23.039 1.00 58.06 298 ASP A CA 1
ATOM 2422 C C . ASP A 1 298 ? 13.062 12.547 -22.985 1.00 58.06 298 ASP A C 1
ATOM 2424 O O . ASP A 1 298 ? 11.842 12.616 -23.125 1.00 58.06 298 ASP A O 1
ATOM 2428 N N . ARG A 1 299 ? 13.665 11.380 -22.720 1.00 69.19 299 ARG A N 1
ATOM 2429 C CA . ARG A 1 299 ? 12.934 10.101 -22.643 1.00 69.19 299 ARG A CA 1
ATOM 2430 C C . ARG A 1 299 ? 12.274 9.826 -21.291 1.00 69.19 299 ARG A C 1
ATOM 2432 O O . ARG A 1 299 ? 11.596 8.821 -21.147 1.00 69.19 299 ARG A O 1
ATOM 2439 N N . ILE A 1 300 ? 12.398 10.713 -20.298 1.00 67.75 300 ILE A N 1
ATOM 2440 C CA . ILE A 1 300 ? 11.687 10.559 -19.008 1.00 67.75 300 ILE A CA 1
ATOM 2441 C C . ILE A 1 300 ? 10.167 10.465 -19.223 1.00 67.75 300 ILE A C 1
ATOM 2443 O O . ILE A 1 300 ? 9.481 9.751 -18.500 1.00 67.75 300 ILE A O 1
ATOM 2447 N N . ASN A 1 301 ? 9.639 11.122 -20.255 1.00 73.38 301 ASN A N 1
ATOM 2448 C CA . ASN A 1 301 ? 8.211 11.081 -20.566 1.00 73.38 301 ASN A CA 1
ATOM 2449 C C . ASN A 1 301 ? 7.718 9.708 -21.051 1.00 73.38 301 ASN A C 1
ATOM 2451 O O . ASN A 1 301 ? 6.511 9.533 -21.197 1.00 73.38 301 ASN A O 1
ATOM 2455 N N . ASP A 1 302 ? 8.611 8.753 -21.323 1.00 77.75 302 ASP A N 1
ATOM 2456 C CA . ASP A 1 302 ? 8.245 7.400 -21.756 1.00 77.75 302 ASP A CA 1
ATOM 2457 C C . ASP A 1 302 ? 8.095 6.418 -20.588 1.00 77.75 302 ASP A C 1
ATOM 2459 O O . ASP A 1 302 ? 7.608 5.302 -20.766 1.00 77.75 302 ASP A O 1
ATOM 2463 N N . ILE A 1 303 ? 8.461 6.832 -19.374 1.00 79.31 303 ILE A N 1
ATOM 2464 C CA . ILE A 1 303 ? 8.251 6.025 -18.175 1.00 79.31 303 ILE A CA 1
ATOM 2465 C C . ILE A 1 303 ? 6.746 5.830 -17.944 1.00 79.31 303 ILE A C 1
ATOM 2467 O O . ILE A 1 303 ? 5.950 6.758 -18.082 1.00 79.31 303 ILE A O 1
ATOM 2471 N N . GLY A 1 304 ? 6.352 4.607 -17.595 1.00 76.06 304 GLY A N 1
ATOM 2472 C CA . GLY A 1 304 ? 4.958 4.204 -17.421 1.00 76.06 304 GLY A CA 1
ATOM 2473 C C . GLY A 1 304 ? 4.238 3.842 -18.717 1.00 76.06 304 GLY A C 1
ATOM 2474 O O . GLY A 1 304 ? 3.124 3.327 -18.651 1.00 76.06 304 GLY A O 1
ATOM 2475 N N . LYS A 1 305 ? 4.856 4.053 -19.884 1.00 84.81 305 LYS A N 1
ATOM 2476 C CA . LYS A 1 305 ? 4.304 3.601 -21.163 1.00 84.81 305 LYS A CA 1
ATOM 2477 C C . LYS A 1 305 ? 4.709 2.161 -21.465 1.00 84.81 305 LYS A C 1
ATOM 2479 O O . LYS A 1 305 ? 5.665 1.624 -20.894 1.00 84.81 305 LYS A O 1
ATOM 2484 N N . PHE A 1 306 ? 3.966 1.528 -22.366 1.00 88.56 306 PHE A N 1
ATOM 2485 C CA . PHE A 1 306 ? 4.245 0.164 -22.790 1.00 88.56 306 PHE A CA 1
ATOM 2486 C C . PHE A 1 306 ? 5.488 0.126 -23.686 1.00 88.56 306 PHE A C 1
ATOM 2488 O O . PHE A 1 306 ? 5.573 0.829 -24.691 1.00 88.56 306 PHE A O 1
ATOM 2495 N N . PHE A 1 307 ? 6.460 -0.721 -23.350 1.00 89.25 307 PHE A N 1
ATOM 2496 C CA . PHE A 1 307 ? 7.757 -0.791 -24.029 1.00 89.25 307 PHE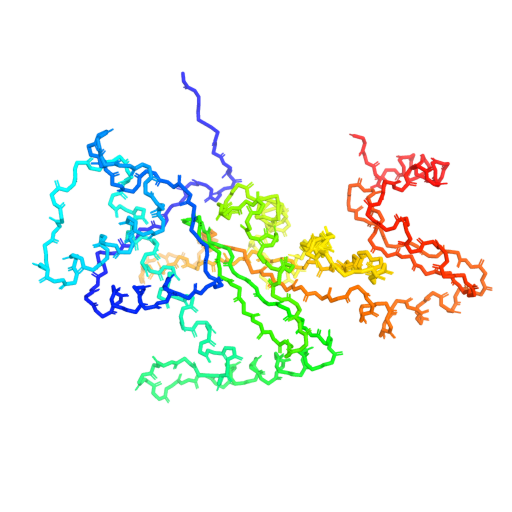 A CA 1
ATOM 2497 C C . PHE A 1 307 ? 7.638 -1.078 -25.530 1.00 89.25 307 PHE A C 1
ATOM 2499 O O . PHE A 1 307 ? 8.406 -0.548 -26.336 1.00 89.25 307 PHE A O 1
ATOM 2506 N N . GLY A 1 308 ? 6.637 -1.870 -25.922 1.00 88.50 308 GLY A N 1
ATOM 2507 C CA . GLY A 1 308 ? 6.382 -2.207 -27.320 1.00 88.50 308 GLY A CA 1
ATOM 2508 C C . GLY A 1 308 ? 6.007 -1.017 -28.207 1.00 88.50 308 GLY A C 1
ATOM 2509 O O . GLY A 1 308 ? 6.142 -1.124 -29.424 1.00 88.50 308 GLY A O 1
ATOM 2510 N N . GLU A 1 309 ? 5.579 0.109 -27.627 1.00 86.88 309 GLU A N 1
ATOM 2511 C CA . GLU A 1 309 ? 5.289 1.348 -28.366 1.00 86.88 309 GLU A CA 1
ATOM 2512 C C . GLU A 1 309 ? 6.566 2.030 -28.886 1.00 86.88 309 GLU A C 1
ATOM 2514 O O . GLU A 1 309 ? 6.520 2.728 -29.897 1.00 86.88 309 GLU A O 1
ATOM 2519 N N . PHE A 1 310 ? 7.709 1.795 -28.229 1.00 83.62 310 PHE A N 1
ATOM 2520 C CA . PHE A 1 310 ? 8.998 2.435 -28.530 1.00 83.62 310 PHE A CA 1
ATOM 2521 C C . PHE A 1 310 ? 9.971 1.469 -29.192 1.00 83.62 310 PHE A C 1
ATOM 2523 O O . PHE A 1 310 ? 10.600 1.791 -30.195 1.00 83.62 310 PHE A O 1
ATOM 2530 N N . GLU A 1 311 ? 10.069 0.266 -28.633 1.00 86.19 311 GLU A N 1
ATOM 2531 C CA . GLU A 1 311 ? 11.065 -0.741 -28.992 1.00 86.19 311 GLU A CA 1
ATOM 2532 C C . GLU A 1 311 ? 10.364 -2.046 -29.405 1.00 86.19 311 GLU A C 1
ATOM 2534 O O . GLU A 1 311 ? 10.749 -3.151 -29.020 1.00 86.19 311 GLU A O 1
ATOM 2539 N N . GLY A 1 312 ? 9.294 -1.938 -30.201 1.00 87.06 312 GLY A N 1
ATOM 2540 C CA . GLY A 1 312 ? 8.448 -3.076 -30.580 1.00 87.06 312 GLY A CA 1
ATOM 2541 C C . GLY A 1 312 ? 9.193 -4.225 -31.273 1.00 87.06 312 GLY A C 1
ATOM 2542 O O . GLY A 1 312 ? 8.802 -5.384 -31.134 1.00 87.06 312 GLY A O 1
ATOM 2543 N N . ALA A 1 313 ? 10.288 -3.939 -31.986 1.00 89.44 313 ALA A N 1
ATOM 2544 C CA . ALA A 1 313 ? 11.151 -4.973 -32.562 1.00 89.44 313 ALA A CA 1
ATOM 2545 C C . ALA A 1 313 ? 11.884 -5.779 -31.476 1.00 89.44 313 ALA A C 1
ATOM 2547 O O . ALA A 1 313 ? 11.938 -7.006 -31.550 1.00 89.44 313 ALA A O 1
ATOM 2548 N N . LEU A 1 314 ? 12.389 -5.102 -30.443 1.00 89.12 314 LEU A N 1
ATOM 2549 C CA . LEU A 1 314 ? 13.064 -5.739 -29.317 1.00 89.12 314 LEU A CA 1
ATOM 2550 C C . LEU A 1 314 ? 12.071 -6.502 -28.430 1.00 89.12 314 LEU A C 1
ATOM 2552 O O . LEU A 1 314 ? 12.374 -7.610 -27.996 1.00 89.12 314 LEU A O 1
ATOM 2556 N N . LEU A 1 315 ? 10.855 -5.976 -28.232 1.00 89.88 315 LEU A N 1
ATOM 2557 C CA . LEU A 1 315 ? 9.801 -6.703 -27.518 1.00 89.88 315 LEU A CA 1
ATOM 2558 C C . LEU A 1 315 ? 9.422 -8.008 -28.236 1.00 89.88 315 LEU A C 1
ATOM 2560 O O . LEU A 1 315 ? 9.315 -9.044 -27.587 1.00 89.88 315 LEU A O 1
ATOM 2564 N N . LYS A 1 316 ? 9.286 -7.997 -29.569 1.00 90.25 316 LYS A N 1
ATOM 2565 C CA . LYS A 1 316 ? 9.041 -9.224 -30.353 1.00 90.25 316 LYS A CA 1
ATOM 2566 C C . LYS A 1 316 ? 10.165 -10.246 -30.203 1.00 90.25 316 LYS A C 1
ATOM 2568 O O . LYS A 1 316 ? 9.898 -11.441 -30.140 1.00 90.25 316 LYS A O 1
ATOM 2573 N N . GLU A 1 317 ? 11.410 -9.789 -30.130 1.00 92.00 317 GLU A N 1
ATOM 2574 C CA . GLU A 1 317 ? 12.553 -10.665 -29.871 1.00 92.00 317 GLU A CA 1
ATOM 2575 C C . GLU A 1 317 ? 12.495 -11.261 -28.454 1.00 92.00 317 GLU A C 1
ATOM 2577 O O . GLU A 1 317 ? 12.794 -12.441 -28.263 1.00 92.00 317 GLU A O 1
ATOM 2582 N N . PHE A 1 318 ? 12.058 -10.489 -27.455 1.00 91.06 318 PHE A N 1
ATOM 2583 C CA . PHE A 1 318 ? 11.818 -11.002 -26.104 1.00 91.06 318 PHE A CA 1
ATOM 2584 C C . PHE A 1 318 ? 10.672 -12.020 -26.057 1.00 91.06 318 PHE A C 1
ATOM 2586 O O . PHE A 1 318 ? 10.801 -13.036 -25.371 1.00 91.06 318 PHE A O 1
ATOM 2593 N N . GLU A 1 319 ? 9.588 -11.799 -26.805 1.00 91.38 319 GLU A N 1
ATOM 2594 C CA . GLU A 1 319 ? 8.510 -12.783 -26.983 1.00 91.38 319 GLU A CA 1
ATOM 2595 C C . GLU A 1 319 ? 9.036 -14.064 -27.645 1.00 91.38 319 GLU A C 1
ATOM 2597 O O . GLU A 1 319 ? 8.772 -15.167 -27.167 1.00 91.38 319 GLU A O 1
ATOM 2602 N N . HIS A 1 320 ? 9.834 -13.936 -28.711 1.00 92.81 320 HIS A N 1
ATOM 2603 C CA . HIS A 1 320 ? 10.430 -15.074 -29.414 1.00 92.81 320 HIS A CA 1
ATOM 2604 C C . HIS A 1 320 ? 11.359 -15.894 -28.508 1.00 92.81 320 HIS A C 1
ATOM 2606 O O . HIS A 1 320 ? 11.342 -17.124 -28.544 1.00 92.81 320 HIS A O 1
ATOM 2612 N N . LYS A 1 321 ? 12.121 -15.218 -27.643 1.00 92.56 321 LYS A N 1
ATOM 2613 C CA . LYS A 1 321 ? 12.981 -15.842 -26.625 1.00 92.56 321 LYS A CA 1
ATOM 2614 C C . LYS A 1 321 ? 12.217 -16.378 -25.412 1.00 92.56 321 LYS A C 1
ATOM 2616 O O . LYS A 1 321 ? 12.840 -16.942 -24.515 1.00 92.56 321 LYS A O 1
ATOM 2621 N N . GLY A 1 322 ? 10.896 -16.207 -25.359 1.00 89.50 322 GLY A N 1
ATOM 2622 C CA . GLY A 1 322 ? 10.056 -16.654 -24.248 1.00 89.50 322 GLY A CA 1
ATOM 2623 C C . GLY A 1 322 ? 10.266 -15.876 -22.946 1.00 89.50 322 GLY A C 1
ATOM 2624 O O . GLY A 1 322 ? 9.872 -16.366 -21.889 1.00 89.50 322 GLY A O 1
ATOM 2625 N N . ILE A 1 323 ? 10.882 -14.689 -23.014 1.00 87.06 323 ILE A N 1
ATOM 2626 C CA . ILE A 1 323 ? 11.056 -13.778 -21.872 1.00 87.06 323 ILE A CA 1
ATOM 2627 C C . ILE A 1 323 ? 9.701 -13.170 -21.500 1.00 87.06 323 ILE A C 1
ATOM 2629 O O . ILE A 1 323 ? 9.322 -13.183 -20.332 1.00 87.06 323 ILE A O 1
ATOM 2633 N N . PHE A 1 324 ? 8.952 -12.702 -22.503 1.00 86.81 324 PHE A N 1
ATOM 2634 C CA . PHE A 1 324 ? 7.563 -12.275 -22.352 1.00 86.81 324 PHE A CA 1
ATOM 2635 C C . PHE A 1 324 ? 6.612 -13.277 -23.006 1.00 86.81 324 PHE A C 1
ATOM 2637 O O . PHE A 1 324 ? 6.949 -13.940 -23.989 1.00 86.81 324 PHE A O 1
ATOM 2644 N N . LYS A 1 325 ? 5.404 -13.372 -22.452 1.00 84.06 325 LYS A N 1
ATOM 2645 C CA . LYS A 1 325 ? 4.274 -14.093 -23.041 1.00 84.06 325 LYS A CA 1
ATOM 2646 C C . LYS A 1 325 ? 3.122 -13.109 -23.217 1.00 84.06 325 LYS A C 1
ATOM 2648 O O . LYS A 1 325 ? 2.960 -12.229 -22.377 1.00 84.06 325 LYS A O 1
ATOM 2653 N N . LYS A 1 326 ? 2.379 -13.265 -24.312 1.00 73.94 326 LYS A N 1
ATOM 2654 C CA . LYS A 1 326 ? 1.163 -12.490 -24.581 1.00 73.94 326 LYS A CA 1
ATOM 2655 C C . LYS A 1 326 ? 0.005 -12.919 -23.703 1.00 73.94 326 LYS A C 1
ATOM 2657 O O . LYS A 1 326 ? -0.072 -14.135 -23.408 1.00 73.94 326 LYS A O 1
#

Foldseek 3Di:
DDDDADPDFSVDDDFFDQDDLVLLVLLLVQLPDPQKFAAQDQAFPDPPPPPPDDSSVVLSVLSVCCNVVVDHDPTPDPDDPRLNSLSSVLSSVVSQVVCCQVPLDRPDPDPCPDPVSNVVNVVVLVCCVLQVFQKKWWAWPSQMMGIDGSHPPRDPQLSCCVCVVGSGQCPDPLWVVQVVQDVVVDPLCPPDPRKDKDKDWRWDPPPPDDDPDPPDTPTWIKIKIKHWDWDWPPDPPDDDPPPRGNTHTGTMIITIGTPVSVCPDPDQVVVVVVVADWDFDADLQQFTQDTYDPPDPPCPVRHRPHNCVPPVVVVVVCVVVVVHDD

Organism: NCBI:txid1234261

Secondary structure (DSSP, 8-state):
------TTTTT----PPPPPHHHHHHHHHHHTSTTEEE-----S---TTS----HHHHHHHHHHHHHHHSS------SS-HHHHHHHHHHHHHHHHHHHHHHHS----S-S---HHHHHHHHHHHHHHHHTT--EEEEEETTSEEEEEE-STT--HHHHHHHHHH-S-GGGSHHHHHHHHHHHHH-SS-TT---PEEEEEEE-------S--------PEEEEEEEEEEEEPP---TTS-TTS----EEEEEEEEEEEHHHHIIIIIHHHHHTSTT--EEEE-TTSBEEEEE-TT--GGGGGTTSBGGGTSHHHHHHHHHTTSS--

Radius of gyration: 22.8 Å; chains: 1; bounding box: 63×66×62 Å

pLDDT: mean 73.37, std 15.9, range [33.16, 92.81]

Sequence (326 aa):
LGIAIRLPYGEYDIRTKDPDTEKTQIALRFIRKPNVRIADWIYCNSTAEDNVGDTEESFRNYLQEKIDTKKLVSCPYNASKRLINMMIEELFIMSKFENWTISGTFNSNNNSIKPNIYAAYEEFQQYKHENHLHWLFLGTRSGITAYWKMYHLANVDHIRQFGDANPNSIESTYYERTIDATYKYGADHIKGNHHVYSLFHGVNHISATNTHTTSLPTSQMYLVITSGIWMNKSSKINQPENETARHVPFGVFGVMLPYTTVRSTHFSDLCAKLDSGICYIIDEHGYIMFISQPGVIDRINDIGKFFGEFEGALLKEFEHKGIFKK